Protein AF-A0A947KGM6-F1 (afdb_monomer)

Structure (mmCIF, N/CA/C/O backbone):
data_AF-A0A947KGM6-F1
#
_entry.id   AF-A0A947KGM6-F1
#
loop_
_atom_site.group_PDB
_atom_site.id
_atom_site.type_symbol
_atom_site.label_atom_id
_atom_site.label_alt_id
_atom_site.label_comp_id
_atom_site.label_asym_id
_atom_site.label_entity_id
_atom_site.label_seq_id
_atom_site.pdbx_PDB_ins_code
_atom_site.Cartn_x
_atom_site.Cartn_y
_atom_site.Cartn_z
_atom_site.occupancy
_atom_site.B_iso_or_equiv
_atom_site.auth_seq_id
_atom_site.auth_comp_id
_atom_site.auth_asym_id
_atom_site.auth_atom_id
_atom_site.pdbx_PDB_model_num
ATOM 1 N N . MET A 1 1 ? 9.514 -15.145 18.157 1.00 52.31 1 MET A N 1
ATOM 2 C CA . MET A 1 1 ? 8.498 -14.301 17.487 1.00 52.31 1 MET A CA 1
ATOM 3 C C . MET A 1 1 ? 7.444 -15.237 16.907 1.00 52.31 1 MET A C 1
ATOM 5 O O . MET A 1 1 ? 7.838 -16.167 16.216 1.00 52.31 1 MET A O 1
ATOM 9 N N . LYS A 1 2 ? 6.156 -15.097 17.252 1.00 67.00 2 LYS A N 1
ATOM 10 C CA . LYS A 1 2 ? 5.086 -15.926 16.667 1.00 67.00 2 LYS A CA 1
ATOM 11 C C . LYS A 1 2 ? 4.468 -15.162 15.497 1.00 67.00 2 LYS A C 1
ATOM 13 O O . LYS A 1 2 ? 3.942 -14.073 15.705 1.00 67.00 2 LYS A O 1
ATOM 18 N N . TYR A 1 3 ? 4.555 -15.712 14.291 1.00 82.12 3 TYR A N 1
ATOM 19 C CA . TYR A 1 3 ? 3.809 -15.210 13.138 1.00 82.12 3 TYR A CA 1
ATOM 20 C C . TYR A 1 3 ? 2.377 -15.745 13.218 1.00 82.12 3 TYR A C 1
ATOM 22 O O . TYR A 1 3 ? 2.178 -16.910 13.563 1.00 82.12 3 TYR A O 1
ATOM 30 N N . ARG A 1 4 ? 1.389 -14.890 12.946 1.00 89.62 4 ARG A N 1
ATOM 31 C CA . ARG A 1 4 ? -0.034 -15.248 12.928 1.00 89.62 4 ARG A CA 1
ATOM 32 C C . ARG A 1 4 ? -0.569 -15.066 11.513 1.00 89.62 4 ARG A C 1
ATOM 34 O O . ARG A 1 4 ? -0.229 -14.081 10.865 1.00 89.62 4 ARG A O 1
ATOM 41 N N . ALA A 1 5 ? -1.390 -16.004 11.063 1.00 90.62 5 ALA A N 1
ATOM 42 C CA . ALA A 1 5 ? -2.095 -15.935 9.792 1.00 90.62 5 ALA A CA 1
ATOM 43 C C . ALA A 1 5 ? -3.535 -16.408 9.999 1.00 90.62 5 ALA A C 1
ATOM 45 O O . ALA A 1 5 ? -3.760 -17.373 10.730 1.00 90.62 5 ALA A O 1
ATOM 46 N N . ALA A 1 6 ? -4.476 -15.722 9.361 1.00 92.50 6 ALA A N 1
ATOM 47 C CA . ALA A 1 6 ? -5.879 -16.098 9.304 1.00 92.50 6 ALA A CA 1
ATOM 48 C C . ALA A 1 6 ? -6.310 -16.147 7.836 1.00 92.50 6 ALA A C 1
ATOM 50 O O . ALA A 1 6 ? -5.788 -15.398 7.008 1.00 92.50 6 ALA A O 1
ATOM 51 N N . ILE A 1 7 ? -7.223 -17.061 7.522 1.00 93.00 7 ILE A N 1
ATOM 52 C CA . ILE A 1 7 ? -7.822 -17.218 6.198 1.00 93.00 7 ILE A CA 1
ATOM 53 C C . ILE A 1 7 ? -9.322 -17.337 6.429 1.00 93.00 7 ILE A C 1
ATOM 55 O O . ILE A 1 7 ? -9.756 -18.131 7.263 1.00 93.00 7 ILE A O 1
ATOM 59 N N . HIS A 1 8 ? -10.095 -16.542 5.699 1.00 93.69 8 HIS A N 1
ATOM 60 C CA . HIS A 1 8 ? -11.543 -16.497 5.818 1.00 93.69 8 HIS A CA 1
ATOM 61 C C . HIS A 1 8 ? -12.168 -16.655 4.438 1.00 93.69 8 HIS A C 1
ATOM 63 O O . HIS A 1 8 ? -11.683 -16.082 3.465 1.00 93.69 8 HIS A O 1
ATOM 69 N N . HIS A 1 9 ? -13.265 -17.405 4.376 1.00 93.56 9 HIS A N 1
ATOM 70 C CA . HIS A 1 9 ? -14.205 -17.281 3.272 1.00 93.56 9 HIS A CA 1
ATOM 71 C C . HIS A 1 9 ? -15.006 -15.996 3.470 1.00 93.56 9 HIS A C 1
ATOM 73 O O . HIS A 1 9 ? -15.425 -15.704 4.595 1.00 93.56 9 HIS A O 1
ATOM 79 N N . PHE A 1 10 ? -15.197 -15.245 2.393 1.00 94.38 10 PHE A N 1
ATOM 80 C CA . PHE A 1 10 ? -15.962 -14.010 2.401 1.00 94.38 10 PHE A CA 1
ATOM 81 C C . PHE A 1 10 ? -16.748 -13.845 1.101 1.00 94.38 10 PHE A C 1
ATOM 83 O O . PHE A 1 10 ? -16.466 -14.498 0.098 1.00 94.38 10 PHE A O 1
ATOM 90 N N . ASP A 1 11 ? -17.717 -12.947 1.153 1.00 92.12 11 ASP A N 1
ATOM 91 C CA . ASP A 1 11 ? -18.447 -12.385 0.023 1.00 92.12 11 ASP A CA 1
ATOM 92 C C . ASP A 1 11 ? -18.589 -10.867 0.244 1.00 92.12 11 ASP A C 1
ATOM 94 O O . ASP A 1 11 ? -18.108 -10.318 1.243 1.00 92.12 11 ASP A O 1
ATOM 98 N N . GLU A 1 12 ? -19.257 -10.171 -0.673 1.00 86.75 12 GLU A N 1
ATOM 99 C CA . GLU A 1 12 ? -19.436 -8.716 -0.594 1.00 86.75 12 GLU A CA 1
ATOM 100 C C . GLU A 1 12 ? -20.135 -8.249 0.697 1.00 86.75 12 GLU A C 1
ATOM 102 O O . GLU A 1 12 ? -19.879 -7.144 1.180 1.00 86.75 12 GLU A O 1
ATOM 107 N N . THR A 1 13 ? -20.993 -9.081 1.297 1.00 93.31 13 THR A N 1
ATOM 108 C CA . THR A 1 13 ? -21.807 -8.702 2.463 1.00 93.31 13 THR A CA 1
ATOM 109 C C . THR A 1 13 ? -21.032 -8.759 3.776 1.00 93.31 13 THR A C 1
ATOM 111 O O . THR A 1 13 ? -21.356 -8.021 4.706 1.00 93.31 13 THR A O 1
ATOM 114 N N . ASN A 1 14 ? -19.992 -9.596 3.855 1.00 95.94 14 ASN A N 1
ATOM 115 C CA . ASN A 1 14 ? -19.250 -9.859 5.093 1.00 95.94 14 ASN A CA 1
ATOM 116 C C . ASN A 1 14 ? -17.753 -9.500 5.026 1.00 95.94 14 ASN A C 1
ATOM 118 O O . ASN A 1 14 ? -17.057 -9.611 6.038 1.00 95.94 14 ASN A O 1
ATOM 122 N N . LEU A 1 15 ? -17.253 -9.024 3.880 1.00 97.06 15 LEU A N 1
ATOM 123 C CA . LEU A 1 15 ? -15.834 -8.719 3.668 1.00 97.06 15 LEU A CA 1
ATOM 124 C C . LEU A 1 15 ? -15.233 -7.814 4.756 1.00 97.06 15 LEU A C 1
ATOM 126 O O . LEU A 1 15 ? -14.179 -8.128 5.309 1.00 97.06 15 LEU A O 1
ATOM 130 N N . ARG A 1 16 ? -15.906 -6.711 5.113 1.00 97.44 16 ARG A N 1
ATOM 131 C CA . ARG A 1 16 ? -15.423 -5.789 6.163 1.00 97.44 16 ARG A CA 1
ATOM 132 C C . ARG A 1 16 ? -15.270 -6.483 7.513 1.00 97.44 16 ARG A C 1
ATOM 134 O O . ARG A 1 16 ? -14.277 -6.269 8.206 1.00 97.44 16 ARG A O 1
ATOM 141 N N . ASP A 1 17 ? -16.216 -7.345 7.865 1.00 97.81 17 ASP A N 1
ATOM 142 C CA . ASP A 1 17 ? -16.171 -8.083 9.123 1.00 97.81 17 ASP A CA 1
ATOM 143 C C . ASP A 1 17 ? -15.033 -9.103 9.119 1.00 97.81 17 ASP A C 1
ATOM 145 O O . ASP A 1 17 ? -14.301 -9.196 10.102 1.00 97.81 17 ASP A O 1
ATOM 149 N N . LYS A 1 18 ? -14.786 -9.782 7.991 1.00 98.00 18 LYS A N 1
ATOM 150 C CA . LYS A 1 18 ? -13.658 -10.719 7.852 1.00 98.00 18 LYS A CA 1
ATOM 151 C C . LYS A 1 18 ? -12.297 -10.035 7.853 1.00 98.00 18 LYS A C 1
ATOM 153 O O . LYS A 1 18 ? -11.356 -10.559 8.457 1.00 98.00 18 LYS A O 1
ATOM 158 N N . ILE A 1 19 ? -12.192 -8.840 7.273 1.00 97.81 19 ILE A N 1
ATOM 159 C CA . ILE A 1 19 ? -10.998 -7.996 7.405 1.00 97.81 19 ILE A CA 1
ATOM 160 C C . ILE A 1 19 ? -10.785 -7.623 8.877 1.00 97.81 19 ILE A C 1
ATOM 162 O O . ILE A 1 19 ? -9.677 -7.788 9.391 1.00 97.81 19 ILE A O 1
ATOM 166 N N . ARG A 1 20 ? -11.834 -7.180 9.583 1.00 97.75 20 ARG A N 1
ATOM 167 C CA . ARG A 1 20 ? -11.743 -6.804 11.001 1.00 97.75 20 ARG A CA 1
ATOM 168 C C . ARG A 1 20 ? -11.335 -7.987 11.878 1.00 97.75 20 ARG A C 1
ATOM 170 O O . ARG A 1 20 ? -10.379 -7.862 12.637 1.00 97.75 20 ARG A O 1
ATOM 177 N N . GLU A 1 21 ? -11.987 -9.139 11.733 1.00 97.69 21 GLU A N 1
ATOM 178 C CA . GLU A 1 21 ? -11.634 -10.386 12.432 1.00 97.69 21 GLU A CA 1
ATOM 179 C C . GLU A 1 21 ? -10.154 -10.751 12.221 1.00 97.69 21 GLU A C 1
ATOM 181 O O . GLU A 1 21 ? -9.436 -11.032 13.184 1.00 97.69 21 GLU A O 1
ATOM 186 N N . SER A 1 22 ? -9.673 -10.674 10.975 1.00 96.94 22 SER A N 1
ATOM 187 C CA . SER A 1 22 ? -8.275 -10.962 10.625 1.00 96.94 22 SER A CA 1
ATOM 188 C C . SER A 1 22 ? -7.298 -9.992 11.294 1.00 96.94 22 SER A C 1
ATOM 190 O O . SER A 1 22 ? -6.259 -10.406 11.813 1.00 96.94 22 SER A O 1
ATOM 192 N N . LEU A 1 23 ? -7.622 -8.696 11.293 1.00 96.94 23 LEU A N 1
ATOM 193 C CA . LEU A 1 23 ? -6.793 -7.650 11.887 1.00 96.94 23 LEU A CA 1
ATOM 194 C C . LEU A 1 23 ? -6.741 -7.760 13.420 1.00 96.94 23 LEU A C 1
ATOM 196 O O . LEU A 1 23 ? -5.658 -7.662 14.007 1.00 96.94 23 LEU A O 1
ATOM 200 N N . GLU A 1 24 ? -7.873 -8.042 14.073 1.00 96.75 24 GLU A N 1
ATOM 201 C CA . GLU A 1 24 ? -7.918 -8.352 15.507 1.00 96.75 24 GLU A CA 1
ATOM 202 C C . GLU A 1 24 ? -7.063 -9.583 15.834 1.00 96.75 24 GLU A C 1
ATOM 204 O O . GLU A 1 24 ? -6.253 -9.536 16.759 1.00 96.75 24 GLU A O 1
ATOM 209 N N . PHE A 1 25 ? -7.153 -10.653 15.034 1.00 96.75 25 PHE A N 1
ATOM 210 C CA . PHE A 1 25 ? -6.372 -11.875 15.242 1.00 96.75 25 PHE A CA 1
ATOM 211 C C . PHE A 1 25 ? -4.853 -11.646 15.186 1.00 96.75 25 PHE A C 1
ATOM 213 O O . PHE A 1 25 ? -4.097 -12.298 15.917 1.00 96.75 25 PHE A O 1
ATOM 220 N N . VAL A 1 26 ? -4.379 -10.711 14.354 1.00 94.31 26 VAL A N 1
ATOM 221 C CA . VAL A 1 26 ? -2.953 -10.334 14.270 1.00 94.31 26 VAL A CA 1
ATOM 222 C C . VAL A 1 26 ? -2.550 -9.221 15.249 1.00 94.31 26 VAL A C 1
ATOM 224 O O . VAL A 1 26 ? -1.455 -8.656 15.113 1.00 94.31 26 VAL A O 1
ATOM 227 N N . ASP A 1 27 ? -3.405 -8.935 16.235 1.00 94.56 27 ASP A N 1
ATOM 228 C CA . ASP A 1 27 ? -3.241 -7.925 17.283 1.00 94.56 27 ASP A CA 1
ATOM 229 C C . ASP A 1 27 ? -2.941 -6.522 16.719 1.00 94.56 27 ASP A C 1
ATOM 231 O O . ASP A 1 27 ? -2.077 -5.803 17.231 1.00 94.56 27 ASP A O 1
ATOM 235 N N . TRP A 1 28 ? -3.616 -6.115 15.635 1.00 95.25 28 TRP A N 1
ATOM 236 C CA . TRP A 1 28 ? -3.335 -4.841 14.953 1.00 95.25 28 TRP A CA 1
ATOM 237 C C . TRP A 1 28 ? -3.430 -3.606 15.865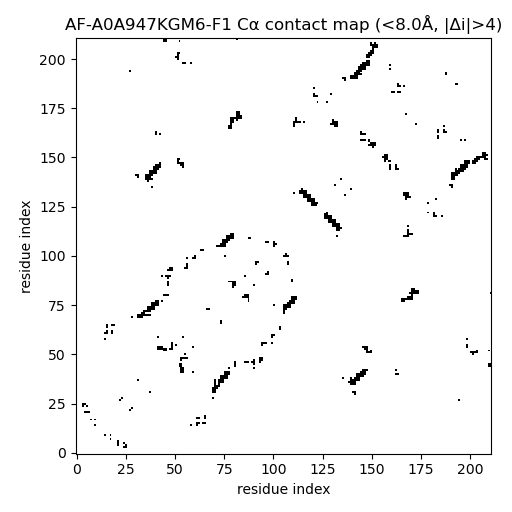 1.00 95.25 28 TRP A C 1
ATOM 239 O O . TRP A 1 28 ? -2.674 -2.655 15.682 1.00 95.25 28 TRP A O 1
ATOM 249 N N . LYS A 1 29 ? -4.269 -3.640 16.909 1.00 95.25 29 LYS A N 1
ATOM 250 C CA . LYS A 1 29 ? -4.411 -2.562 17.905 1.00 95.25 29 LYS A CA 1
ATOM 251 C C . LYS A 1 29 ? -3.135 -2.272 18.700 1.00 95.25 29 LYS A C 1
ATOM 253 O O . LYS A 1 29 ? -2.974 -1.145 19.161 1.00 95.25 29 LYS A O 1
ATOM 258 N N . ASN A 1 30 ? -2.231 -3.247 18.827 1.00 94.12 30 ASN A N 1
ATOM 259 C CA . ASN A 1 30 ? -0.924 -3.078 19.476 1.00 94.12 30 ASN A CA 1
ATOM 260 C C . ASN A 1 30 ? 0.160 -2.566 18.513 1.00 94.12 30 ASN A C 1
ATOM 262 O O . ASN A 1 30 ? 1.311 -2.404 18.911 1.00 94.12 30 ASN A O 1
ATOM 266 N N . LYS A 1 31 ? -0.189 -2.372 17.238 1.00 93.44 31 LYS A N 1
ATOM 267 C CA . LYS A 1 31 ? 0.730 -1.973 16.166 1.00 93.44 31 LYS A CA 1
ATOM 268 C C . LYS A 1 31 ? 0.331 -0.651 15.515 1.00 93.44 31 LYS A C 1
ATOM 270 O O . LYS A 1 31 ? 1.196 0.103 15.095 1.00 93.44 31 LYS A O 1
ATOM 275 N N . ILE A 1 32 ? -0.971 -0.393 15.421 1.00 96.69 32 ILE A N 1
ATOM 276 C CA . ILE A 1 32 ? -1.558 0.829 14.878 1.00 96.69 32 ILE A CA 1
ATOM 277 C C . ILE A 1 32 ? -2.306 1.504 16.024 1.00 96.69 32 ILE A C 1
ATOM 279 O O . ILE A 1 32 ? -3.176 0.886 16.637 1.00 96.69 32 ILE A O 1
ATOM 283 N N . PHE A 1 33 ? -1.967 2.750 16.325 1.00 96.81 33 PHE A N 1
ATOM 284 C CA . PHE A 1 33 ? -2.600 3.598 17.337 1.00 96.81 33 PHE A CA 1
ATOM 285 C C . PHE A 1 33 ? -3.462 4.680 16.659 1.00 96.81 33 PHE A C 1
ATOM 287 O O . PHE A 1 33 ? -3.322 4.875 15.451 1.00 96.81 33 PHE A O 1
ATOM 294 N N . PRO A 1 34 ? -4.342 5.388 17.399 1.00 96.50 34 PRO A N 1
ATOM 295 C CA . PRO A 1 34 ? -5.185 6.458 16.848 1.00 96.50 34 PRO A CA 1
ATOM 296 C C . PRO A 1 34 ? -4.459 7.467 15.953 1.00 96.50 34 PRO A C 1
ATOM 298 O O . PRO A 1 34 ? -4.971 7.815 14.889 1.00 96.50 34 PRO A O 1
ATOM 301 N N . ASP A 1 35 ? -3.234 7.837 16.324 1.00 96.25 35 ASP A N 1
ATOM 302 C CA . ASP A 1 35 ? -2.439 8.847 15.619 1.00 96.25 35 ASP A CA 1
ATOM 303 C C . ASP A 1 35 ? -1.332 8.245 14.732 1.00 96.25 35 ASP A C 1
ATOM 305 O O . ASP A 1 35 ? -0.463 8.965 14.251 1.00 96.25 35 ASP A O 1
ATOM 309 N N . SER A 1 36 ? -1.329 6.923 14.512 1.00 97.94 36 SER A N 1
ATOM 310 C CA . SER A 1 36 ? -0.310 6.274 13.679 1.00 97.94 36 SER A CA 1
ATOM 311 C C . SER A 1 36 ? -0.437 6.659 12.208 1.00 97.94 36 SER A C 1
ATOM 313 O O . SER A 1 36 ? -1.489 6.463 11.608 1.00 97.94 36 SER A O 1
ATOM 315 N N . ASN A 1 37 ? 0.669 7.076 11.594 1.00 98.19 37 ASN A N 1
ATOM 316 C CA . ASN A 1 37 ? 0.758 7.256 10.145 1.00 98.19 37 ASN A CA 1
ATOM 317 C C . ASN A 1 37 ? 0.873 5.895 9.442 1.00 98.19 37 ASN A C 1
ATOM 319 O O . ASN A 1 37 ? 1.929 5.247 9.475 1.00 98.19 37 ASN A O 1
ATOM 323 N N . VAL A 1 38 ? -0.208 5.463 8.788 1.00 98.44 38 VAL A N 1
ATOM 324 C CA . VAL A 1 38 ? -0.297 4.162 8.114 1.00 98.44 38 VAL A CA 1
ATOM 325 C C . VAL A 1 38 ? -0.291 4.333 6.599 1.00 98.44 38 VAL A C 1
ATOM 327 O O . VAL A 1 38 ? -1.136 5.014 6.019 1.00 98.44 38 VAL A O 1
ATOM 330 N N . TRP A 1 39 ? 0.636 3.634 5.951 1.00 98.44 39 TRP A N 1
ATOM 331 C CA . TRP A 1 39 ? 0.790 3.621 4.503 1.00 98.44 39 TRP A CA 1
ATOM 332 C C . TRP A 1 39 ? 0.316 2.283 3.932 1.00 98.44 39 TRP A C 1
ATOM 334 O O . TRP A 1 39 ? 0.819 1.221 4.294 1.00 98.44 39 TRP A O 1
ATOM 344 N N . VAL A 1 40 ? -0.667 2.317 3.040 1.00 98.50 40 VAL A N 1
ATOM 345 C CA . VAL A 1 40 ? -1.312 1.139 2.458 1.00 98.50 40 VAL A CA 1
ATOM 346 C C . VAL A 1 40 ? -0.845 0.965 1.022 1.00 98.50 40 VAL A C 1
ATOM 348 O O . VAL A 1 40 ? -1.011 1.847 0.182 1.00 98.50 40 VAL A O 1
ATOM 351 N N . LYS A 1 41 ? -0.270 -0.199 0.737 1.00 97.69 41 LYS A N 1
ATOM 352 C CA . LYS A 1 41 ? 0.280 -0.534 -0.567 1.00 97.69 41 LYS A CA 1
ATOM 353 C C . LYS A 1 41 ? -0.564 -1.587 -1.284 1.00 97.69 41 LYS A C 1
ATOM 355 O O . LYS A 1 41 ? -0.383 -2.773 -0.989 1.00 97.69 41 LYS A O 1
ATOM 360 N N . PRO A 1 42 ? -1.425 -1.210 -2.242 1.00 97.19 42 PRO A N 1
ATOM 361 C CA . PRO A 1 42 ? -2.046 -2.170 -3.147 1.00 97.19 42 PRO A CA 1
ATOM 362 C C . PRO A 1 42 ? -1.003 -2.862 -4.039 1.00 97.19 42 PRO A C 1
ATOM 364 O O . PRO A 1 42 ? 0.198 -2.587 -3.982 1.00 97.19 42 PRO A O 1
ATOM 367 N N . ASN A 1 43 ? -1.463 -3.808 -4.847 1.00 95.00 43 ASN A N 1
ATOM 368 C CA . ASN A 1 43 ? -0.716 -4.393 -5.949 1.00 95.00 43 ASN A CA 1
ATOM 369 C C . ASN A 1 43 ? -1.358 -3.919 -7.258 1.00 95.00 43 ASN A C 1
ATOM 371 O O . ASN A 1 43 ? -2.353 -4.482 -7.709 1.00 95.00 43 ASN A O 1
ATOM 375 N N . LEU A 1 44 ? -0.772 -2.891 -7.866 1.00 95.19 44 LEU A N 1
ATOM 376 C CA . LEU A 1 44 ? -1.233 -2.295 -9.123 1.00 95.19 44 LEU A CA 1
ATOM 377 C C . LEU A 1 44 ? -0.213 -2.578 -10.223 1.00 95.19 44 LEU A C 1
ATOM 379 O O . LEU A 1 44 ? 0.340 -1.663 -10.815 1.00 95.19 44 LEU A O 1
ATOM 383 N N . THR A 1 45 ? 0.094 -3.861 -10.441 1.00 91.00 45 THR A N 1
ATOM 384 C CA . THR A 1 45 ? 1.099 -4.322 -11.422 1.00 91.00 45 THR A CA 1
ATOM 385 C C . THR A 1 45 ? 0.653 -4.204 -12.883 1.00 91.00 45 THR A C 1
ATOM 387 O O . THR A 1 45 ? 1.391 -4.613 -13.771 1.00 91.00 45 THR A O 1
ATOM 390 N N . PHE A 1 46 ? -0.567 -3.734 -13.122 1.00 92.88 46 PHE A N 1
ATOM 391 C CA . PHE A 1 46 ? -1.157 -3.543 -14.437 1.00 92.88 46 PHE A CA 1
ATOM 392 C C . PHE A 1 46 ? -1.918 -2.209 -14.425 1.00 92.88 46 PHE A C 1
ATOM 394 O O . PHE A 1 46 ? -2.412 -1.828 -13.359 1.00 92.88 46 PHE A O 1
ATOM 401 N N . PRO A 1 47 ? -2.010 -1.474 -15.551 1.00 93.69 47 PRO A N 1
ATOM 402 C CA . PRO A 1 47 ? -2.638 -0.154 -15.567 1.00 93.69 47 PRO A CA 1
ATOM 403 C C . PRO A 1 47 ? -4.146 -0.171 -15.325 1.00 93.69 47 PRO A C 1
ATOM 405 O O . PRO A 1 47 ? -4.699 0.872 -15.018 1.00 93.69 47 PRO A O 1
ATOM 408 N N . GLU A 1 48 ? -4.811 -1.313 -15.473 1.00 94.81 48 GLU A N 1
ATOM 409 C CA . GLU A 1 48 ? -6.264 -1.462 -15.351 1.00 94.81 48 GLU A CA 1
ATOM 410 C C . GLU A 1 48 ? -6.599 -2.579 -14.364 1.00 94.81 48 GLU A C 1
ATOM 412 O O . GLU A 1 48 ? -5.784 -3.480 -14.136 1.00 94.81 48 GLU A O 1
ATOM 417 N N . TYR A 1 49 ? -7.793 -2.519 -13.771 1.00 94.31 49 TYR A N 1
ATOM 418 C CA . TYR A 1 49 ? -8.242 -3.588 -12.892 1.00 94.31 49 TYR A CA 1
ATOM 419 C C . TYR A 1 49 ? -8.395 -4.892 -13.676 1.00 94.31 49 TYR A C 1
ATOM 421 O O . TYR A 1 49 ? -9.148 -4.974 -14.645 1.00 94.31 49 TYR A O 1
ATOM 429 N N . MET A 1 50 ? -7.687 -5.921 -13.221 1.00 92.19 50 MET A N 1
ATOM 430 C CA . MET A 1 50 ? -7.823 -7.278 -13.729 1.00 92.19 50 MET A CA 1
ATOM 431 C C . MET A 1 5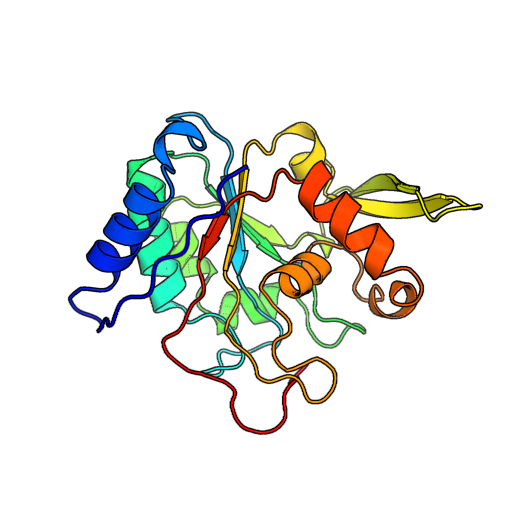0 ? -7.936 -8.239 -12.541 1.00 92.19 50 MET A C 1
ATOM 433 O O . MET A 1 50 ? -6.971 -8.348 -11.770 1.00 92.19 50 MET A O 1
ATOM 437 N N . PRO A 1 51 ? -9.072 -8.950 -12.393 1.00 91.25 51 PRO A N 1
ATOM 438 C CA . PRO A 1 51 ? -9.269 -9.943 -11.341 1.00 91.25 51 PRO A CA 1
ATOM 439 C C . PRO A 1 51 ? -8.091 -10.921 -11.242 1.00 91.25 51 PRO A C 1
ATOM 441 O O . PRO A 1 51 ? -7.633 -11.474 -12.241 1.00 91.25 51 PRO A O 1
ATOM 444 N N . GLY A 1 52 ? -7.549 -11.098 -10.036 1.00 88.38 52 GLY A N 1
ATOM 445 C CA . GLY A 1 52 ? -6.403 -11.983 -9.777 1.00 88.38 52 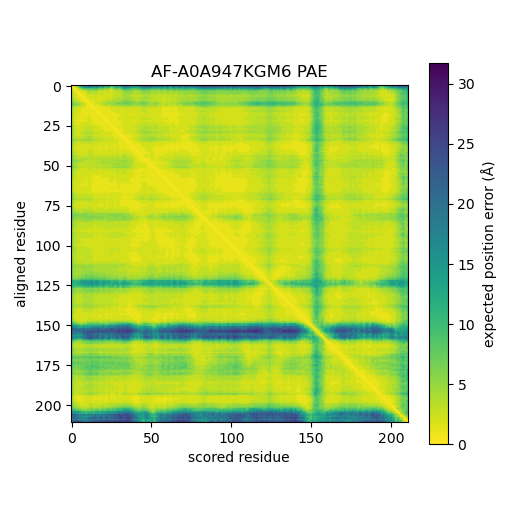GLY A CA 1
ATOM 446 C C . GLY A 1 52 ? -5.036 -11.386 -10.146 1.00 88.38 52 GLY A C 1
ATOM 447 O O . GLY A 1 52 ? -3.995 -11.901 -9.732 1.00 88.38 52 GLY A O 1
ATOM 448 N N . VAL A 1 53 ? -4.989 -10.262 -10.864 1.00 90.00 53 VAL A N 1
ATOM 449 C CA . VAL A 1 53 ? -3.734 -9.605 -11.259 1.00 90.00 53 VAL A CA 1
ATOM 450 C C . VAL A 1 53 ? -3.452 -8.373 -10.411 1.00 90.00 53 VAL A C 1
ATOM 452 O O . VAL A 1 53 ? -2.310 -8.223 -9.956 1.00 90.00 53 VAL A O 1
ATOM 455 N N . THR A 1 54 ? -4.450 -7.523 -10.175 1.00 94.38 54 THR A N 1
ATOM 456 C CA . THR A 1 54 ? -4.357 -6.317 -9.338 1.00 94.38 54 THR A CA 1
ATOM 457 C C . THR A 1 54 ? -5.363 -6.357 -8.194 1.00 94.38 54 THR A C 1
ATOM 459 O O . THR A 1 54 ? -6.339 -7.099 -8.254 1.00 94.38 54 THR A O 1
ATOM 462 N N . THR A 1 55 ? -5.085 -5.625 -7.113 1.00 95.62 55 THR A N 1
ATOM 463 C CA . THR A 1 55 ? -5.972 -5.584 -5.938 1.00 95.62 55 THR A CA 1
ATOM 464 C C . THR A 1 55 ? -7.352 -5.051 -6.328 1.00 95.62 55 THR A C 1
ATOM 466 O O . THR A 1 55 ? -7.440 -4.006 -6.976 1.00 95.62 55 THR A O 1
ATOM 469 N N . SER A 1 56 ? -8.416 -5.739 -5.909 1.00 96.25 56 SER A N 1
ATOM 470 C CA . SER A 1 56 ? -9.806 -5.369 -6.171 1.00 96.25 56 SER A CA 1
ATOM 471 C C . SER A 1 56 ? -10.135 -3.984 -5.582 1.00 96.25 56 SER A C 1
ATOM 473 O O . SER A 1 56 ? -9.886 -3.742 -4.394 1.00 96.25 56 SER A O 1
ATOM 475 N N . PRO A 1 57 ? -10.741 -3.061 -6.361 1.00 97.38 57 PRO A N 1
ATOM 476 C CA . PRO A 1 57 ? -11.153 -1.748 -5.861 1.00 97.38 57 PRO A CA 1
ATOM 477 C C . PRO A 1 57 ? -12.092 -1.823 -4.648 1.00 97.38 57 PRO A C 1
ATOM 479 O O . PRO A 1 57 ? -11.896 -1.110 -3.664 1.00 97.38 57 PRO A O 1
ATOM 482 N N . HIS A 1 58 ? -13.072 -2.733 -4.658 1.00 97.06 58 HIS A N 1
ATOM 483 C CA . HIS A 1 58 ? -13.982 -2.895 -3.520 1.00 97.06 58 HIS A CA 1
ATOM 484 C C . HIS A 1 58 ? -13.267 -3.464 -2.279 1.00 97.06 58 HIS A C 1
ATOM 486 O O . HIS A 1 58 ? -13.607 -3.094 -1.155 1.00 97.06 58 HIS A O 1
ATOM 492 N N . PHE A 1 59 ? -12.240 -4.305 -2.464 1.00 97.88 59 PHE A N 1
ATOM 493 C CA . PHE A 1 59 ? -11.412 -4.805 -1.367 1.00 97.88 59 PHE A CA 1
ATOM 494 C C . PHE A 1 59 ? -10.622 -3.668 -0.721 1.00 97.88 59 PHE A C 1
ATOM 496 O O . PHE A 1 59 ? -10.605 -3.540 0.504 1.00 97.88 59 PHE A O 1
ATOM 503 N N . MET A 1 60 ? -10.030 -2.786 -1.535 1.00 98.25 60 MET A N 1
ATOM 504 C CA . MET A 1 60 ? -9.382 -1.567 -1.046 1.00 98.25 60 MET A CA 1
ATOM 505 C C . MET A 1 60 ? -10.360 -0.674 -0.280 1.00 98.25 60 MET A C 1
ATOM 507 O O . MET A 1 60 ? -10.039 -0.230 0.820 1.00 98.25 60 MET A O 1
ATOM 511 N N . ALA A 1 61 ? -11.562 -0.452 -0.814 1.00 98.50 61 ALA A N 1
ATOM 512 C CA . ALA A 1 61 ? -12.602 0.328 -0.150 1.00 98.50 61 ALA A CA 1
ATOM 513 C C . ALA A 1 61 ? -12.972 -0.254 1.230 1.00 98.50 61 ALA A C 1
ATOM 515 O O . ALA A 1 61 ? -12.955 0.467 2.230 1.00 98.50 61 ALA A O 1
ATOM 516 N N . ALA A 1 62 ? -13.224 -1.565 1.302 1.00 98.44 62 ALA A N 1
ATOM 517 C CA . ALA A 1 62 ? -13.554 -2.268 2.540 1.00 98.44 62 ALA A CA 1
ATOM 518 C C . ALA A 1 62 ? -12.403 -2.242 3.558 1.00 98.44 62 ALA A C 1
ATOM 520 O O . ALA A 1 62 ? -12.632 -2.005 4.746 1.00 98.44 62 ALA A O 1
ATOM 521 N N . LEU A 1 63 ? -11.162 -2.447 3.105 1.00 98.56 63 LEU A N 1
ATOM 522 C CA . LEU A 1 63 ? -9.983 -2.383 3.964 1.00 98.56 63 LEU A CA 1
ATOM 523 C C . LEU A 1 63 ? -9.802 -0.982 4.550 1.00 98.56 63 LEU A C 1
ATOM 525 O O . LEU A 1 63 ? -9.595 -0.852 5.754 1.00 98.56 63 LEU A O 1
ATOM 529 N N . LEU A 1 64 ? -9.898 0.063 3.726 1.00 98.69 6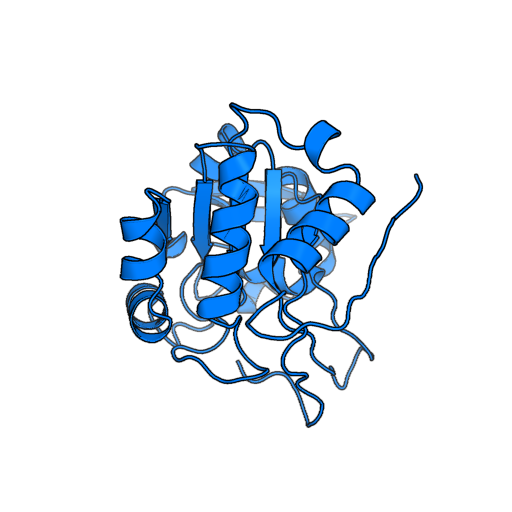4 LEU A N 1
ATOM 530 C CA . LEU A 1 64 ? -9.762 1.441 4.191 1.00 98.69 64 LEU A CA 1
ATOM 531 C C . LEU A 1 64 ? -10.861 1.814 5.193 1.00 98.69 64 LEU A C 1
ATOM 533 O O . LEU A 1 64 ? -10.555 2.481 6.179 1.00 98.69 64 LEU A O 1
ATOM 537 N N . ASP A 1 65 ? -12.098 1.345 5.003 1.00 98.56 65 ASP A N 1
ATOM 538 C CA . ASP A 1 65 ? -13.182 1.553 5.975 1.00 98.56 65 ASP A CA 1
ATOM 539 C C . ASP A 1 65 ? -12.829 0.973 7.350 1.00 98.56 65 ASP A C 1
ATOM 541 O O . ASP A 1 65 ? -12.964 1.665 8.358 1.00 98.56 65 ASP A O 1
ATOM 545 N N . VAL A 1 66 ? -12.301 -0.256 7.392 1.00 98.50 66 VAL A N 1
ATOM 546 C CA . VAL A 1 66 ? -11.874 -0.886 8.651 1.00 98.50 66 VAL A CA 1
ATOM 547 C C . VAL A 1 66 ? -10.670 -0.154 9.246 1.00 98.50 66 VAL A C 1
ATOM 549 O O . VAL A 1 66 ? -10.666 0.153 10.434 1.00 98.50 66 VAL A O 1
ATOM 552 N N . LEU A 1 67 ? -9.655 0.189 8.446 1.00 98.44 67 LEU A N 1
ATOM 553 C CA . LEU A 1 67 ? -8.465 0.891 8.944 1.00 98.44 67 LEU A CA 1
ATOM 554 C C . LEU A 1 67 ? -8.797 2.264 9.549 1.00 98.44 67 LEU A C 1
ATOM 556 O O . LEU A 1 67 ? -8.177 2.662 10.540 1.00 98.44 67 LEU A O 1
ATOM 560 N N . LYS A 1 68 ? -9.807 2.956 9.008 1.00 97.69 68 LYS A N 1
ATOM 561 C CA . LYS A 1 68 ? -10.291 4.245 9.523 1.00 97.69 68 LYS A CA 1
ATOM 562 C C . LYS A 1 68 ? -10.920 4.168 10.907 1.00 97.69 68 LYS A C 1
ATOM 564 O O . LYS A 1 68 ? -10.917 5.169 11.621 1.00 97.69 68 LYS A O 1
ATOM 569 N N . GLU A 1 69 ? -11.418 3.002 11.315 1.00 96.56 69 GLU A N 1
ATOM 570 C CA . GLU A 1 69 ? -11.858 2.776 12.697 1.00 96.56 69 GLU A CA 1
ATOM 571 C C . GLU A 1 69 ? -10.684 2.903 13.679 1.00 96.56 69 GLU A C 1
ATOM 573 O O . GLU A 1 69 ? -10.896 3.154 14.868 1.00 96.56 69 GLU A O 1
ATOM 578 N N . ARG A 1 70 ? -9.442 2.740 13.193 1.00 96.81 70 ARG A N 1
ATOM 579 C CA . ARG A 1 70 ? -8.243 2.770 14.025 1.00 96.81 70 ARG A CA 1
ATOM 580 C C . ARG A 1 70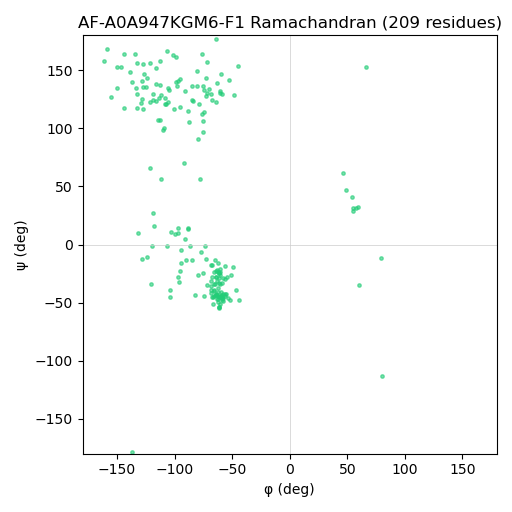 ? -7.434 4.050 13.931 1.00 96.81 70 ARG A C 1
ATOM 582 O O . ARG A 1 70 ? -6.942 4.468 14.969 1.00 96.81 70 ARG A O 1
ATOM 589 N N . THR A 1 71 ? -7.276 4.650 12.755 1.00 97.69 71 THR A N 1
ATOM 590 C CA . THR A 1 71 ? -6.560 5.925 12.591 1.00 97.69 71 THR A CA 1
ATOM 591 C C . THR A 1 71 ? -7.105 6.734 11.419 1.00 97.69 71 THR A C 1
ATOM 593 O O . THR A 1 71 ? -7.625 6.181 10.452 1.00 97.69 71 THR A O 1
ATOM 596 N N . LYS A 1 72 ? -6.961 8.060 11.491 1.00 96.81 72 LYS A N 1
ATOM 597 C CA . LYS A 1 72 ? -7.303 8.981 10.398 1.00 96.81 72 LYS A CA 1
ATOM 598 C C . LYS A 1 72 ? -6.129 9.244 9.450 1.00 96.81 72 LYS A C 1
ATOM 600 O O . LYS A 1 72 ? -6.344 9.791 8.373 1.00 96.81 72 LYS A O 1
ATOM 605 N N . HIS A 1 73 ? -4.906 8.871 9.827 1.00 98.19 73 HIS A N 1
ATOM 606 C CA . HIS A 1 73 ? -3.698 9.164 9.057 1.00 98.19 73 HIS A CA 1
ATOM 607 C C . HIS A 1 73 ? -3.368 8.021 8.097 1.00 98.19 73 HIS A C 1
ATOM 609 O O . HIS A 1 73 ? -2.418 7.263 8.291 1.00 98.19 73 HIS A O 1
ATOM 615 N N . LEU A 1 74 ? -4.207 7.882 7.070 1.00 98.62 74 LEU A N 1
ATOM 616 C CA . LEU A 1 74 ? -4.061 6.861 6.039 1.00 98.62 74 LEU A CA 1
ATOM 617 C C . LEU A 1 74 ? -3.561 7.470 4.728 1.00 98.62 74 LEU A C 1
ATOM 619 O O . LEU A 1 74 ? -4.117 8.456 4.234 1.00 98.62 74 LEU A O 1
ATOM 623 N N . THR A 1 75 ? -2.577 6.806 4.127 1.00 98.81 75 THR A N 1
ATOM 624 C CA . THR A 1 75 ? -2.092 7.104 2.776 1.00 98.81 75 THR A CA 1
ATOM 625 C C . THR A 1 75 ? -2.047 5.826 1.947 1.00 98.81 75 THR A C 1
ATOM 627 O O . THR A 1 75 ? -1.346 4.884 2.305 1.00 98.81 75 THR A O 1
ATOM 630 N N . VAL A 1 76 ? -2.758 5.779 0.824 1.00 98.81 76 VAL A N 1
ATOM 631 C CA . VAL A 1 76 ? -2.564 4.769 -0.222 1.00 98.81 76 VAL A CA 1
ATOM 632 C C . VAL A 1 76 ? -1.443 5.231 -1.142 1.00 98.81 76 VAL A C 1
ATOM 634 O O . VAL A 1 76 ? -1.388 6.401 -1.523 1.00 98.81 76 VAL A O 1
ATOM 637 N N . PHE A 1 77 ? -0.539 4.328 -1.511 1.00 98.31 77 PHE A N 1
ATOM 638 C CA . PHE A 1 77 ? 0.603 4.696 -2.341 1.00 98.31 77 PHE A CA 1
ATOM 639 C C . PHE A 1 77 ? 1.038 3.594 -3.304 1.00 98.31 77 PHE A C 1
ATOM 641 O O . PHE A 1 77 ? 0.893 2.403 -3.026 1.00 98.31 77 PHE A O 1
ATOM 648 N N . GLU A 1 78 ? 1.644 4.011 -4.412 1.00 97.12 78 GLU A N 1
ATOM 649 C CA . GLU A 1 78 ? 2.330 3.143 -5.371 1.00 97.12 78 GLU A CA 1
ATOM 650 C C . GLU A 1 78 ? 3.328 3.971 -6.202 1.00 97.12 78 GLU A C 1
ATOM 652 O O . GLU A 1 78 ? 3.320 5.199 -6.131 1.00 97.12 78 GLU A O 1
ATOM 657 N N . ALA A 1 79 ? 4.206 3.319 -6.964 1.00 96.25 79 ALA A N 1
ATOM 658 C CA . ALA A 1 79 ? 5.059 3.965 -7.962 1.00 96.25 79 ALA A CA 1
ATOM 659 C C . ALA A 1 79 ? 4.676 3.545 -9.391 1.00 96.25 79 ALA A C 1
ATOM 661 O O . ALA A 1 79 ? 4.130 2.462 -9.603 1.00 96.25 79 ALA A O 1
ATOM 662 N N . ASP A 1 80 ? 5.043 4.371 -10.373 1.00 96.56 80 ASP A N 1
ATOM 663 C CA . ASP A 1 80 ? 4.833 4.106 -11.804 1.00 96.56 80 ASP A CA 1
ATOM 664 C C . ASP A 1 80 ? 5.211 2.672 -12.229 1.00 96.56 80 ASP A C 1
ATOM 666 O O . ASP A 1 80 ? 6.101 2.016 -11.659 1.00 96.56 80 ASP A O 1
ATOM 670 N N . GLY A 1 81 ? 4.565 2.199 -13.296 1.00 92.69 81 GLY A N 1
ATOM 671 C CA . GLY A 1 81 ? 4.814 0.891 -13.889 1.00 92.69 81 GLY A CA 1
ATOM 672 C C . GLY A 1 81 ? 6.293 0.663 -14.212 1.00 92.69 81 GLY A C 1
ATOM 673 O O . GLY A 1 81 ? 7.025 1.563 -14.639 1.00 92.69 81 GLY A O 1
ATOM 674 N N . GLY A 1 82 ? 6.759 -0.568 -13.993 1.00 89.44 82 GLY A N 1
ATOM 675 C CA . GLY A 1 82 ? 8.137 -0.946 -14.306 1.00 89.44 82 GLY A CA 1
ATOM 676 C C . GLY A 1 82 ? 8.448 -0.749 -15.793 1.00 89.44 82 GLY A C 1
ATOM 677 O O . GLY A 1 82 ? 7.578 -0.931 -16.642 1.00 89.44 82 GLY A O 1
ATOM 678 N N . ASN A 1 83 ? 9.688 -0.380 -16.112 1.00 89.69 83 ASN A N 1
ATOM 679 C CA . ASN A 1 83 ? 10.158 -0.057 -17.462 1.00 89.69 83 ASN A CA 1
ATOM 680 C C . ASN A 1 83 ? 9.334 1.035 -18.179 1.00 89.69 83 ASN A C 1
ATOM 682 O O . ASN A 1 83 ? 9.232 1.006 -19.402 1.00 89.69 83 ASN A O 1
ATOM 686 N N . ASN A 1 84 ? 8.769 2.001 -17.442 1.00 90.44 84 ASN A N 1
ATOM 687 C CA . ASN A 1 84 ? 7.899 3.059 -17.986 1.00 90.44 84 ASN A CA 1
ATOM 688 C C . ASN A 1 84 ? 6.660 2.520 -18.730 1.00 90.44 84 ASN A C 1
ATOM 690 O O . ASN A 1 84 ? 6.198 3.134 -19.688 1.00 90.44 84 ASN A O 1
ATOM 694 N N . SER A 1 85 ? 6.132 1.365 -18.320 1.00 93.56 85 SER A N 1
ATOM 695 C CA . SER A 1 85 ? 4.976 0.729 -18.972 1.00 93.56 85 SER A CA 1
ATOM 696 C C . SER A 1 85 ? 3.682 1.547 -18.858 1.00 93.56 85 SER A C 1
ATOM 698 O O . SER A 1 85 ? 2.876 1.547 -19.787 1.00 93.56 85 SER A O 1
ATOM 700 N N . TYR A 1 86 ? 3.478 2.253 -17.74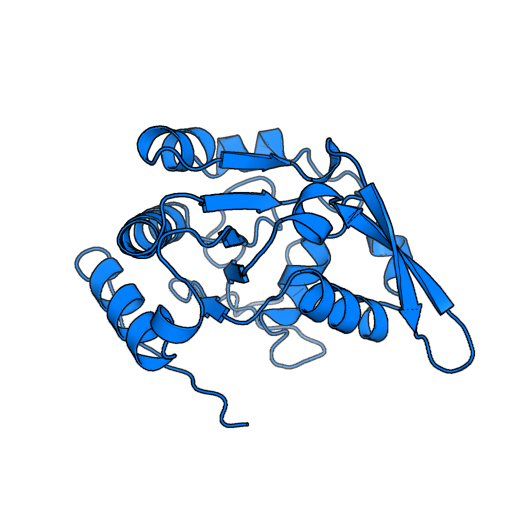4 1.00 95.94 86 TYR A N 1
ATOM 701 C CA . TYR A 1 86 ? 2.351 3.162 -17.518 1.00 95.94 86 TYR A CA 1
ATOM 702 C C . TYR A 1 86 ? 2.652 4.133 -16.369 1.00 95.94 86 TYR A C 1
ATOM 704 O O . TYR A 1 86 ? 3.480 3.849 -15.500 1.00 95.94 86 TYR A O 1
ATOM 712 N N . THR A 1 87 ? 1.956 5.271 -16.356 1.00 96.88 87 THR A N 1
ATOM 713 C CA . THR A 1 87 ? 1.984 6.223 -15.238 1.00 96.88 87 THR A CA 1
ATOM 714 C C . THR A 1 87 ? 1.064 5.764 -14.117 1.00 96.88 87 THR A C 1
ATOM 716 O O . THR A 1 87 ? 0.019 5.152 -14.367 1.00 96.88 87 THR A O 1
ATOM 719 N N . MET A 1 88 ? 1.411 6.092 -12.875 1.00 97.06 88 MET A N 1
ATOM 720 C CA . MET A 1 88 ? 0.576 5.720 -11.742 1.00 97.06 88 MET A CA 1
ATOM 721 C C . MET A 1 88 ? -0.761 6.464 -11.737 1.00 97.06 88 MET A C 1
ATOM 723 O O . MET A 1 88 ? -1.756 5.906 -11.300 1.00 97.06 88 MET A O 1
ATOM 727 N N . GLU A 1 89 ? -0.844 7.670 -12.302 1.00 97.94 89 GLU A N 1
ATOM 728 C CA . GLU A 1 89 ? -2.120 8.392 -12.412 1.00 97.94 89 GLU A CA 1
ATOM 729 C C . GLU A 1 89 ? -3.137 7.627 -13.267 1.00 97.94 89 GLU A C 1
ATOM 731 O O . GLU A 1 89 ? -4.299 7.520 -12.882 1.00 97.94 89 GLU A O 1
ATOM 736 N N . ARG A 1 90 ? -2.698 7.021 -14.385 1.00 97.62 90 ARG A N 1
ATOM 737 C CA . ARG A 1 90 ? -3.572 6.167 -15.208 1.00 97.62 90 ARG A CA 1
ATOM 738 C C . ARG A 1 90 ? -4.097 4.990 -14.394 1.00 97.62 90 ARG A C 1
ATOM 740 O O . ARG A 1 90 ? -5.274 4.659 -14.479 1.00 97.62 90 ARG A O 1
ATOM 747 N N . ALA A 1 91 ? -3.217 4.353 -13.629 1.00 97.94 91 ALA A N 1
ATOM 748 C CA . ALA A 1 91 ? -3.585 3.189 -12.843 1.00 97.94 91 ALA A CA 1
ATOM 749 C C . ALA A 1 91 ? -4.470 3.550 -11.638 1.00 97.94 91 ALA A C 1
ATOM 751 O O . ALA A 1 91 ? -5.387 2.797 -11.327 1.00 97.94 91 ALA A O 1
ATOM 752 N N . PHE A 1 92 ? -4.269 4.708 -11.005 1.00 98.50 92 PHE A N 1
ATOM 753 C CA . PHE A 1 92 ? -5.166 5.225 -9.971 1.00 98.50 92 PHE A CA 1
ATOM 754 C C . PHE A 1 92 ? -6.577 5.475 -10.506 1.00 98.50 92 PHE A C 1
ATOM 756 O O . PHE A 1 92 ? -7.537 5.040 -9.870 1.00 98.50 92 PHE A O 1
ATOM 763 N N . GLU A 1 93 ? -6.697 6.097 -11.680 1.00 98.38 93 GLU A N 1
ATOM 764 C CA . GLU A 1 93 ? -7.981 6.333 -12.349 1.00 98.38 93 GLU A CA 1
ATOM 765 C C . GLU A 1 93 ? -8.688 5.010 -12.674 1.00 98.38 93 GLU A C 1
ATOM 767 O O . GLU A 1 93 ? -9.809 4.763 -12.237 1.00 98.38 93 GLU A O 1
ATOM 772 N N . ALA A 1 94 ? -8.000 4.099 -13.368 1.00 97.69 94 ALA A N 1
ATOM 773 C CA . ALA A 1 94 ? -8.591 2.846 -13.836 1.00 97.69 94 ALA A CA 1
ATOM 774 C C . ALA A 1 94 ? -8.955 1.852 -12.714 1.00 97.69 94 ALA A C 1
ATOM 776 O O . ALA A 1 94 ? -9.727 0.924 -12.948 1.00 97.69 94 ALA A O 1
ATOM 777 N N . HIS A 1 95 ? -8.409 2.026 -11.505 1.00 98.25 95 HIS A N 1
ATOM 778 C CA . HIS A 1 95 ? -8.777 1.252 -10.310 1.00 98.25 95 HIS A CA 1
ATOM 779 C C . HIS A 1 95 ? -9.743 2.009 -9.383 1.00 98.25 95 HIS A C 1
ATOM 781 O O . HIS A 1 95 ? -9.986 1.566 -8.261 1.00 98.25 95 HIS A O 1
ATOM 787 N N . ASN A 1 96 ? -10.274 3.152 -9.826 1.00 98.19 96 ASN A N 1
ATOM 788 C CA . ASN A 1 96 ? -11.152 4.032 -9.059 1.00 98.19 96 ASN A CA 1
ATOM 789 C C . ASN A 1 96 ? -10.573 4.495 -7.703 1.00 98.19 96 ASN A C 1
ATOM 791 O O . ASN A 1 96 ? -11.296 4.734 -6.734 1.00 98.19 96 ASN A O 1
ATOM 795 N N . LEU A 1 97 ? -9.245 4.598 -7.592 1.00 98.62 97 LEU A N 1
ATOM 796 C CA . LEU A 1 97 ? -8.598 4.927 -6.321 1.00 98.62 97 LEU A CA 1
ATOM 797 C C . LEU A 1 97 ? -8.742 6.402 -5.951 1.00 98.62 97 LEU A C 1
ATOM 799 O O . LEU A 1 97 ? -8.704 6.707 -4.761 1.00 98.62 97 LEU A O 1
ATOM 803 N N . TYR A 1 98 ? -8.947 7.300 -6.918 1.00 98.62 98 TYR A N 1
ATOM 804 C CA . TYR A 1 98 ? -9.252 8.701 -6.622 1.00 98.62 98 TYR A CA 1
ATOM 805 C C . TYR A 1 98 ? -10.560 8.826 -5.832 1.00 98.62 98 TYR A C 1
ATOM 807 O O . TYR A 1 98 ? -10.530 9.332 -4.712 1.00 98.62 98 TYR A O 1
ATOM 815 N N . GLU A 1 99 ? -11.670 8.275 -6.335 1.00 98.56 99 GLU A N 1
ATOM 816 C CA . GLU A 1 99 ? -12.972 8.319 -5.650 1.00 98.56 99 GLU A CA 1
ATOM 817 C C . GLU A 1 99 ? -12.951 7.551 -4.317 1.00 98.56 99 GLU A C 1
ATOM 819 O O . GLU A 1 99 ? -13.449 8.032 -3.292 1.00 98.56 99 GLU A O 1
ATOM 824 N N . ILE A 1 100 ? -12.338 6.358 -4.299 1.00 98.69 100 ILE A N 1
ATOM 825 C CA . ILE A 1 100 ? -12.247 5.527 -3.089 1.00 98.69 100 ILE A CA 1
ATOM 826 C C . ILE A 1 100 ? -11.507 6.266 -1.974 1.00 98.69 100 ILE A C 1
ATOM 828 O O . ILE A 1 100 ? -11.962 6.239 -0.825 1.00 98.69 100 ILE A O 1
ATOM 832 N N . CYS A 1 101 ? -10.379 6.904 -2.296 1.00 98.69 101 CYS A N 1
ATOM 833 C CA . CYS A 1 101 ? -9.571 7.633 -1.327 1.00 98.69 101 CYS A CA 1
ATOM 834 C C . CYS A 1 101 ? -10.227 8.960 -0.925 1.00 98.69 101 CYS A C 1
ATOM 836 O O . CYS A 1 101 ? -10.308 9.246 0.271 1.00 98.69 101 CYS A O 1
ATOM 838 N N . GLU A 1 102 ? -10.747 9.735 -1.881 1.00 98.50 102 GLU A N 1
ATOM 839 C CA . GLU A 1 102 ? -11.378 11.038 -1.633 1.00 98.50 102 GLU A CA 1
ATOM 840 C C . GLU A 1 102 ? -12.599 10.910 -0.718 1.00 98.50 102 GLU A C 1
ATOM 842 O O . GLU A 1 102 ? -12.652 11.549 0.335 1.00 98.50 102 GLU A O 1
ATOM 847 N N . SER A 1 103 ? -13.530 10.003 -1.039 1.00 98.38 103 SER A N 1
ATOM 848 C CA . SER A 1 103 ? -14.738 9.766 -0.227 1.00 98.38 103 SER A CA 1
ATOM 849 C C . SER A 1 103 ? -14.423 9.275 1.194 1.00 98.38 103 SER A C 1
ATOM 851 O O . SER A 1 103 ? -15.259 9.347 2.099 1.00 98.38 103 SER A O 1
ATOM 853 N N . ARG A 1 104 ? -13.188 8.813 1.426 1.00 98.00 104 ARG A N 1
ATOM 854 C CA . ARG A 1 104 ? -12.685 8.360 2.724 1.00 98.00 104 ARG A CA 1
ATOM 855 C C . ARG A 1 104 ? -11.706 9.341 3.369 1.00 98.00 104 ARG A C 1
ATOM 857 O O . ARG A 1 104 ? -11.288 9.067 4.493 1.00 98.00 104 ARG A O 1
ATOM 864 N N . GLY A 1 105 ? -11.373 10.470 2.747 1.00 98.06 105 GLY A N 1
ATOM 865 C CA . GLY A 1 105 ? -10.363 11.397 3.267 1.00 98.06 105 GLY A CA 1
ATOM 866 C C . GLY A 1 105 ? -8.983 10.747 3.435 1.00 98.06 105 GLY A C 1
ATOM 867 O O . GLY A 1 105 ? -8.264 11.061 4.380 1.00 98.06 105 GLY A O 1
ATOM 868 N N . VAL A 1 106 ? -8.649 9.793 2.565 1.00 98.69 106 VAL A N 1
ATOM 869 C CA . VAL A 1 106 ? -7.372 9.071 2.533 1.00 98.69 106 VAL A CA 1
ATOM 870 C C . VAL A 1 106 ? -6.480 9.726 1.483 1.00 98.69 106 VAL A C 1
ATOM 872 O O . VAL A 1 106 ? -6.942 10.051 0.391 1.00 98.69 106 VAL A O 1
ATOM 875 N N . ARG A 1 107 ? -5.195 9.931 1.786 1.00 98.44 107 ARG A N 1
ATOM 876 C CA . ARG A 1 107 ? -4.246 10.469 0.796 1.00 98.44 107 ARG A CA 1
ATOM 877 C C . ARG A 1 107 ? -3.918 9.407 -0.250 1.00 98.44 107 ARG A C 1
ATOM 879 O O . ARG A 1 107 ? -3.763 8.242 0.097 1.00 98.44 107 ARG A O 1
ATOM 886 N N . LEU A 1 108 ? -3.746 9.813 -1.505 1.00 98.62 108 LEU A N 1
ATOM 887 C CA . LEU A 1 108 ? -3.292 8.948 -2.594 1.00 98.62 108 LEU A CA 1
ATOM 888 C C . LEU A 1 108 ? -2.002 9.518 -3.190 1.00 98.62 108 LEU A C 1
ATOM 890 O O . LEU A 1 108 ? -1.985 10.675 -3.603 1.00 98.62 108 LEU A O 1
ATOM 894 N N . VAL A 1 109 ? -0.921 8.734 -3.197 1.00 98.44 109 VAL A N 1
ATOM 895 C CA . VAL A 1 109 ? 0.428 9.226 -3.525 1.00 98.44 109 VAL A CA 1
ATOM 896 C C . VAL A 1 109 ? 1.094 8.374 -4.605 1.00 98.44 109 VAL A C 1
ATOM 898 O O . VAL A 1 109 ? 1.277 7.168 -4.430 1.00 98.44 109 VAL A O 1
ATOM 901 N N . ASN A 1 110 ? 1.528 9.022 -5.692 1.00 97.94 110 ASN A N 1
ATOM 902 C CA . ASN A 1 110 ? 2.463 8.442 -6.657 1.00 97.94 110 ASN A CA 1
ATOM 903 C C . ASN A 1 110 ? 3.901 8.706 -6.196 1.00 97.94 110 ASN A C 1
ATOM 905 O O . ASN A 1 110 ? 4.415 9.810 -6.364 1.00 97.94 110 ASN A O 1
ATOM 909 N N . LEU A 1 111 ? 4.580 7.682 -5.678 1.00 97.56 111 LEU A N 1
ATOM 910 C CA . LEU A 1 111 ? 5.937 7.822 -5.154 1.00 97.56 111 LEU A CA 1
ATOM 911 C C . LEU A 1 111 ? 6.959 8.281 -6.205 1.00 97.56 111 LEU A C 1
ATOM 913 O O . LEU A 1 111 ? 7.972 8.861 -5.823 1.00 97.56 111 LEU A O 1
ATOM 917 N N . THR A 1 112 ? 6.725 8.041 -7.502 1.00 96.12 112 THR A N 1
ATOM 918 C CA . THR A 1 112 ? 7.639 8.471 -8.578 1.00 96.12 112 THR A CA 1
ATOM 919 C C . THR A 1 112 ? 7.748 9.996 -8.675 1.00 96.12 112 THR A C 1
ATOM 921 O O . THR A 1 112 ? 8.747 10.509 -9.178 1.00 96.12 112 THR A O 1
ATOM 924 N N . ARG A 1 113 ? 6.745 10.735 -8.185 1.00 95.62 113 ARG A N 1
ATOM 925 C CA . ARG A 1 113 ? 6.707 12.207 -8.217 1.00 95.62 113 ARG A CA 1
ATOM 926 C C . ARG A 1 113 ? 7.222 12.866 -6.940 1.00 95.62 113 ARG A C 1
ATOM 928 O O . ARG A 1 113 ? 7.320 14.087 -6.885 1.00 95.62 113 ARG A O 1
ATOM 935 N N . GLU A 1 114 ? 7.548 12.069 -5.932 1.00 96.56 114 GLU A N 1
ATOM 936 C CA . GLU A 1 114 ? 7.881 12.554 -4.599 1.00 96.56 114 GLU A CA 1
ATOM 937 C C . GLU A 1 114 ? 9.391 12.624 -4.354 1.00 96.56 114 GLU A C 1
ATOM 939 O O . GLU A 1 114 ? 10.201 11.962 -5.010 1.00 96.56 114 GLU A O 1
ATOM 944 N N . GLU A 1 115 ? 9.786 13.395 -3.339 1.00 96.88 115 GLU A N 1
ATOM 945 C CA . GLU A 1 115 ? 11.180 13.447 -2.907 1.00 96.88 115 GLU A CA 1
ATOM 946 C C . GLU A 1 115 ? 11.668 12.089 -2.393 1.00 96.88 115 GLU A C 1
ATOM 948 O O . GLU A 1 115 ? 11.000 11.387 -1.624 1.00 96.88 115 GLU A O 1
ATOM 953 N N . THR A 1 116 ? 12.904 11.747 -2.756 1.00 97.44 116 THR A N 1
ATOM 954 C CA . THR A 1 116 ? 13.539 10.499 -2.337 1.00 97.44 116 THR A CA 1
ATOM 955 C C . THR A 1 116 ? 14.765 10.752 -1.473 1.00 97.44 116 THR A C 1
ATOM 957 O O . THR A 1 116 ? 15.461 11.761 -1.590 1.00 97.44 116 THR A O 1
ATOM 960 N N . LYS A 1 117 ? 15.056 9.794 -0.596 1.00 97.00 117 LYS A N 1
ATOM 961 C CA . LYS A 1 117 ? 16.274 9.732 0.206 1.00 97.00 117 LYS A CA 1
ATOM 962 C C . LYS A 1 117 ? 16.943 8.390 -0.042 1.00 97.00 117 LYS A C 1
ATOM 964 O O . LYS A 1 117 ? 16.298 7.343 -0.078 1.00 97.00 117 LYS A O 1
ATOM 969 N N . VAL A 1 118 ? 18.257 8.421 -0.236 1.00 96.06 118 VAL A N 1
ATOM 970 C CA . VAL A 1 118 ? 19.027 7.205 -0.501 1.00 96.06 118 VAL A CA 1
ATOM 971 C C . VAL A 1 118 ? 19.284 6.460 0.803 1.00 96.06 118 VAL A C 1
ATOM 973 O O . VAL A 1 118 ? 19.958 6.970 1.697 1.00 96.06 118 VAL A O 1
ATOM 976 N N . VAL A 1 119 ? 18.822 5.215 0.863 1.00 95.06 119 VAL A N 1
ATOM 977 C CA . VAL A 1 119 ? 19.136 4.262 1.926 1.00 95.06 119 VAL A CA 1
ATOM 978 C C . VAL A 1 119 ? 20.279 3.353 1.475 1.00 95.06 119 VAL A C 1
ATOM 980 O O . VAL A 1 119 ? 20.369 2.948 0.312 1.00 95.06 119 VAL A O 1
ATOM 983 N N . LYS A 1 120 ? 21.192 3.047 2.401 1.00 94.62 120 LYS A N 1
ATOM 984 C CA . LYS A 1 120 ? 22.265 2.074 2.176 1.00 94.62 120 LYS A CA 1
ATOM 985 C C . LYS A 1 120 ? 21.732 0.673 2.449 1.00 94.62 120 LYS A C 1
ATOM 987 O O . LYS A 1 120 ? 21.288 0.396 3.555 1.00 94.62 120 LYS A O 1
ATOM 992 N N . VAL A 1 121 ? 21.840 -0.210 1.464 1.00 93.88 121 VAL A N 1
ATOM 993 C CA . VAL A 1 121 ? 21.440 -1.616 1.568 1.00 93.88 121 VAL A CA 1
ATOM 994 C C . VAL A 1 121 ? 22.692 -2.472 1.795 1.00 93.88 121 VAL A C 1
ATOM 996 O O . VAL A 1 121 ? 23.563 -2.506 0.916 1.00 93.88 121 VAL A O 1
ATOM 999 N N . PRO A 1 122 ? 22.830 -3.166 2.936 1.00 90.06 122 PRO A N 1
ATOM 1000 C CA . PRO A 1 122 ? 23.937 -4.092 3.171 1.00 90.06 122 PRO A CA 1
ATOM 1001 C C . PRO A 1 122 ? 23.849 -5.318 2.250 1.00 90.06 122 PRO A C 1
ATOM 1003 O O . PRO A 1 122 ? 22.846 -6.027 2.226 1.00 90.06 122 PRO A O 1
ATOM 1006 N N . GLY A 1 123 ? 24.909 -5.579 1.485 1.00 84.94 123 GLY A N 1
ATOM 1007 C CA . GLY A 1 123 ? 24.962 -6.591 0.428 1.00 84.94 123 GLY A CA 1
ATOM 1008 C C . GLY A 1 123 ? 25.991 -7.696 0.648 1.00 84.94 123 GLY A C 1
ATOM 1009 O O . GLY A 1 123 ? 26.517 -8.233 -0.328 1.00 84.94 123 GLY A O 1
ATOM 1010 N N . GLY A 1 124 ? 26.336 -7.995 1.902 1.00 83.56 124 GLY A N 1
ATOM 1011 C CA . GLY A 1 124 ? 27.510 -8.797 2.249 1.00 83.56 124 GLY A CA 1
ATOM 1012 C C . GLY A 1 124 ? 28.773 -7.935 2.211 1.00 83.56 124 GLY A C 1
ATOM 1013 O O . GLY A 1 124 ? 28.903 -7.010 3.002 1.00 83.56 124 GLY A O 1
ATOM 1014 N N . TRP A 1 125 ? 29.680 -8.209 1.271 1.00 85.50 125 TRP A N 1
ATOM 1015 C CA . TRP A 1 125 ? 30.973 -7.517 1.128 1.00 85.50 125 TRP A CA 1
ATOM 1016 C C . TRP A 1 125 ? 30.899 -6.120 0.483 1.00 85.50 125 TRP A C 1
ATOM 1018 O O . TRP A 1 125 ? 31.899 -5.410 0.431 1.00 85.50 125 TRP A O 1
ATOM 1028 N N . ARG A 1 126 ? 29.725 -5.708 -0.010 1.00 89.75 126 ARG A N 1
ATOM 1029 C CA . ARG A 1 126 ? 29.480 -4.374 -0.584 1.00 89.75 126 ARG A CA 1
ATOM 1030 C C . ARG A 1 126 ? 28.175 -3.779 -0.067 1.00 89.75 126 ARG A C 1
ATOM 1032 O O . ARG A 1 126 ? 27.319 -4.497 0.444 1.00 89.75 126 ARG A O 1
ATOM 1039 N N . SER A 1 127 ? 28.007 -2.471 -0.238 1.00 91.12 127 SER A N 1
ATOM 1040 C CA . SER A 1 127 ? 26.755 -1.761 0.038 1.00 91.12 127 SER A CA 1
ATOM 1041 C C . SER A 1 127 ? 26.147 -1.252 -1.267 1.00 91.12 127 SER A C 1
ATOM 1043 O O . SER A 1 127 ? 26.863 -0.746 -2.129 1.00 91.12 127 SER A O 1
ATOM 1045 N N . TYR A 1 128 ? 24.831 -1.396 -1.409 1.00 93.25 128 TYR A N 1
ATOM 1046 C CA . TYR A 1 128 ? 24.065 -0.824 -2.514 1.00 93.25 128 TYR A CA 1
ATOM 1047 C C . TYR A 1 128 ? 23.344 0.448 -2.063 1.00 93.25 128 TYR A C 1
ATOM 1049 O O . TYR A 1 128 ? 23.180 0.700 -0.868 1.00 93.25 128 TYR A O 1
ATOM 1057 N N . ARG A 1 129 ? 22.905 1.252 -3.028 1.00 92.69 129 ARG A N 1
ATOM 1058 C CA . ARG A 1 129 ? 22.136 2.478 -2.800 1.00 92.69 129 ARG A CA 1
ATOM 1059 C C . ARG A 1 129 ? 20.727 2.258 -3.328 1.00 92.69 129 ARG A C 1
ATOM 1061 O O . ARG A 1 129 ? 20.577 1.830 -4.468 1.00 92.69 129 ARG A O 1
ATOM 1068 N N . LEU A 1 130 ? 19.725 2.536 -2.505 1.00 93.00 130 LEU A N 1
ATOM 1069 C CA . LEU A 1 130 ? 18.320 2.376 -2.858 1.00 93.00 130 LEU A CA 1
ATOM 1070 C C . LEU A 1 130 ? 17.582 3.688 -2.570 1.00 93.00 130 LEU A C 1
ATOM 1072 O O . LEU A 1 130 ? 17.562 4.105 -1.410 1.00 93.00 130 LEU A O 1
ATOM 1076 N N . PRO A 1 131 ? 17.015 4.366 -3.579 1.00 95.31 131 PRO A N 1
ATOM 1077 C CA . PRO A 1 131 ? 16.133 5.493 -3.322 1.00 95.31 131 PRO A CA 1
ATOM 1078 C C . PRO A 1 131 ? 14.825 4.976 -2.719 1.00 95.31 131 PRO A C 1
ATOM 1080 O O . PRO A 1 131 ? 14.256 4.003 -3.211 1.00 95.31 131 PRO A O 1
ATOM 1083 N N . LEU A 1 132 ? 14.355 5.621 -1.657 1.00 96.38 132 LEU A N 1
ATOM 1084 C CA . LEU A 1 132 ? 13.021 5.421 -1.093 1.00 96.38 132 LEU A CA 1
ATOM 1085 C C . LEU A 1 132 ? 12.380 6.782 -0.839 1.00 96.38 132 LEU A C 1
ATOM 1087 O O . LEU A 1 132 ? 13.089 7.779 -0.695 1.00 96.38 132 LEU A O 1
ATOM 1091 N N . ASN A 1 133 ? 11.051 6.825 -0.795 1.00 97.38 133 ASN A N 1
ATOM 1092 C CA . ASN A 1 133 ? 10.315 8.052 -0.516 1.00 97.38 133 ASN A CA 1
ATOM 1093 C C . ASN A 1 133 ? 10.721 8.633 0.852 1.00 97.38 133 ASN A C 1
ATOM 1095 O O . ASN A 1 133 ? 10.767 7.923 1.860 1.00 97.38 133 ASN A O 1
ATOM 1099 N N . LYS A 1 134 ? 11.062 9.923 0.865 1.00 97.69 134 LYS A N 1
ATOM 1100 C CA . LYS A 1 134 ? 11.591 10.616 2.043 1.00 97.69 134 LYS A CA 1
ATOM 1101 C C . LYS A 1 134 ? 10.548 10.745 3.153 1.00 97.69 134 LYS A C 1
ATOM 1103 O O . LYS A 1 134 ? 10.870 10.449 4.299 1.00 97.69 134 LYS A O 1
ATOM 1108 N N . GLU A 1 135 ? 9.318 11.128 2.811 1.00 97.19 135 GLU A N 1
ATOM 1109 C CA . GLU A 1 135 ? 8.212 11.252 3.768 1.00 97.19 135 GLU A CA 1
ATOM 1110 C C . GLU A 1 135 ? 7.954 9.915 4.467 1.00 97.19 135 GLU A C 1
ATOM 1112 O O . GLU A 1 135 ? 7.921 9.847 5.694 1.00 97.19 135 GLU A O 1
ATOM 1117 N N . MET A 1 136 ? 7.879 8.827 3.699 1.00 96.50 136 MET A N 1
ATOM 1118 C CA . MET A 1 136 ? 7.673 7.495 4.245 1.00 96.50 136 MET A CA 1
ATOM 1119 C C . MET A 1 136 ? 8.782 7.100 5.227 1.00 96.50 136 MET A C 1
ATOM 1121 O O . MET A 1 136 ? 8.489 6.568 6.295 1.00 96.50 136 MET A O 1
ATOM 1125 N N . LEU A 1 137 ? 10.048 7.366 4.899 1.00 96.94 137 LEU A N 1
ATOM 1126 C CA . LEU A 1 137 ? 11.173 7.047 5.783 1.00 96.94 137 LEU A CA 1
ATOM 1127 C C . LEU A 1 137 ? 11.137 7.814 7.109 1.00 96.94 137 LEU A C 1
ATOM 1129 O O . LEU A 1 137 ? 11.648 7.322 8.113 1.00 96.94 137 LEU A O 1
ATOM 1133 N N . GLU A 1 138 ? 10.597 9.029 7.099 1.00 96.69 138 GLU A N 1
ATOM 1134 C CA . GLU A 1 138 ? 10.654 9.947 8.237 1.00 96.69 138 GLU A CA 1
ATOM 1135 C C . GLU A 1 138 ? 9.384 9.897 9.092 1.00 96.69 138 GLU A C 1
ATOM 1137 O O . GLU A 1 138 ? 9.461 10.126 10.297 1.00 96.69 138 GLU A O 1
ATOM 1142 N N . GLN A 1 139 ? 8.236 9.562 8.497 1.00 95.94 139 GLN A N 1
ATOM 1143 C CA . GLN A 1 139 ? 6.925 9.735 9.127 1.00 95.94 139 GLN A CA 1
ATOM 1144 C C . GLN A 1 139 ? 6.089 8.454 9.211 1.00 95.94 139 GLN A C 1
ATOM 1146 O O . GLN A 1 139 ? 5.072 8.462 9.894 1.00 95.94 139 GLN A O 1
ATOM 1151 N N . THR A 1 140 ? 6.473 7.355 8.549 1.00 96.38 140 THR A N 1
ATOM 1152 C CA . THR A 1 140 ? 5.682 6.110 8.594 1.00 96.38 140 THR A CA 1
ATOM 1153 C C . THR A 1 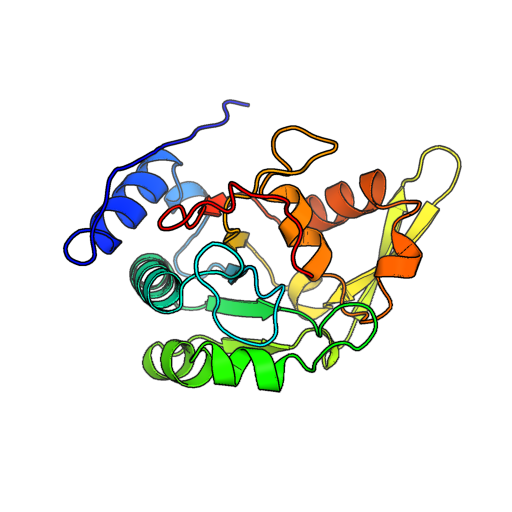140 ? 5.795 5.439 9.954 1.00 96.38 140 THR A C 1
ATOM 1155 O O . THR A 1 140 ? 6.902 5.162 10.422 1.00 96.38 140 THR A O 1
ATOM 1158 N N . ASP A 1 141 ? 4.660 5.071 10.544 1.00 97.56 141 ASP A N 1
ATOM 1159 C CA . ASP A 1 141 ? 4.599 4.188 11.713 1.00 97.56 141 ASP A CA 1
ATOM 1160 C C . ASP A 1 141 ? 4.335 2.737 11.323 1.00 97.56 141 ASP A C 1
ATOM 1162 O O . ASP A 1 141 ? 4.852 1.819 11.963 1.00 97.56 141 ASP A O 1
ATOM 1166 N N . MET A 1 142 ? 3.586 2.529 10.240 1.00 96.50 142 MET A N 1
ATOM 1167 C CA . MET A 1 142 ? 3.229 1.210 9.733 1.00 96.50 142 MET A CA 1
ATOM 1168 C C . MET A 1 142 ? 3.041 1.236 8.218 1.00 96.50 142 MET A C 1
ATOM 1170 O O . MET A 1 142 ? 2.306 2.075 7.702 1.00 96.50 142 MET A O 1
ATOM 1174 N N . THR A 1 143 ? 3.598 0.246 7.522 1.00 97.25 143 THR A N 1
ATOM 1175 C CA . THR A 1 143 ? 3.179 -0.080 6.151 1.00 97.25 143 THR A CA 1
ATOM 1176 C C . THR A 1 143 ? 2.333 -1.353 6.143 1.00 97.25 143 THR A C 1
ATOM 1178 O O . THR A 1 143 ? 2.721 -2.368 6.726 1.00 97.25 143 THR A O 1
ATOM 1181 N N . ILE A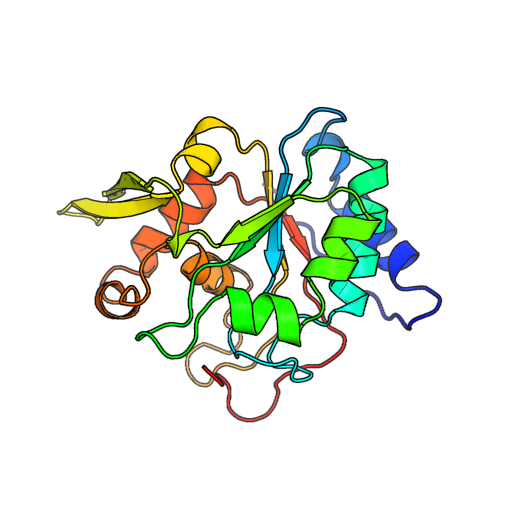 1 144 ? 1.198 -1.319 5.444 1.00 97.19 144 ILE A N 1
ATOM 1182 C CA . ILE A 1 144 ? 0.348 -2.483 5.174 1.00 97.19 144 ILE A CA 1
ATOM 1183 C C . ILE A 1 144 ? 0.475 -2.845 3.696 1.00 97.19 144 ILE A C 1
ATOM 1185 O O . ILE A 1 144 ? 0.171 -2.035 2.825 1.00 97.19 144 ILE A O 1
ATOM 1189 N N . SER A 1 145 ? 0.916 -4.068 3.404 1.00 96.19 145 SER A N 1
ATOM 1190 C CA . SER A 1 145 ? 0.967 -4.592 2.032 1.00 96.19 145 SER A CA 1
ATOM 1191 C C . SER A 1 145 ? -0.334 -5.308 1.686 1.00 96.19 145 SER A C 1
ATOM 1193 O O . SER A 1 145 ? -0.774 -6.163 2.456 1.00 96.19 145 SER A O 1
ATOM 1195 N N . VAL A 1 146 ? -0.909 -5.000 0.523 1.00 96.75 146 VAL A N 1
ATOM 1196 C CA . VAL A 1 146 ? -2.183 -5.545 0.034 1.00 96.75 146 VAL A CA 1
ATOM 1197 C C . VAL A 1 146 ? -2.002 -6.262 -1.312 1.00 96.75 146 VAL A C 1
ATOM 1199 O O . VAL A 1 146 ? -2.453 -5.777 -2.350 1.00 96.75 146 VAL A O 1
ATOM 1202 N N . PRO A 1 147 ? -1.253 -7.380 -1.350 1.00 93.88 147 PRO A N 1
ATOM 1203 C CA . PRO A 1 147 ? -1.017 -8.125 -2.580 1.00 93.88 147 PRO A CA 1
ATOM 1204 C C . PRO A 1 147 ? -2.242 -8.949 -2.993 1.00 93.88 147 PRO A C 1
ATOM 1206 O O . PRO A 1 147 ? -3.080 -9.295 -2.165 1.00 93.88 147 PRO A O 1
ATOM 1209 N N . VAL A 1 148 ? -2.240 -9.380 -4.253 1.00 91.38 148 VAL A N 1
ATOM 1210 C CA . VAL A 1 148 ? -3.083 -10.478 -4.748 1.00 91.38 148 VAL A CA 1
ATOM 1211 C C . VAL A 1 148 ? -2.237 -11.753 -4.795 1.00 91.38 148 VAL A C 1
ATOM 1213 O O . VAL A 1 148 ? -1.048 -11.674 -5.145 1.00 91.38 148 VAL A O 1
ATOM 1216 N N . PRO A 1 149 ? -2.769 -12.927 -4.423 1.00 84.56 149 PRO A N 1
ATOM 1217 C CA . PRO A 1 149 ? -2.006 -14.154 -4.426 1.00 84.56 149 PRO A CA 1
ATOM 1218 C C . PRO A 1 149 ? -1.802 -14.659 -5.858 1.00 84.56 149 PRO A C 1
ATOM 1220 O O . PRO A 1 149 ? -2.713 -14.703 -6.683 1.00 84.56 149 PRO A O 1
ATOM 1223 N N . LYS A 1 150 ? -0.556 -15.032 -6.154 1.00 73.44 150 LYS A N 1
ATOM 1224 C CA . LYS A 1 150 ? -0.132 -15.468 -7.487 1.00 73.44 150 LYS A CA 1
ATOM 1225 C C . LYS A 1 150 ? 0.708 -16.730 -7.385 1.00 73.44 150 LYS A C 1
ATOM 1227 O O . LYS A 1 150 ? 1.644 -16.792 -6.575 1.00 73.44 150 LYS A O 1
ATOM 1232 N N . MET A 1 151 ? 0.422 -17.698 -8.252 1.00 61.31 151 MET A N 1
ATOM 1233 C CA . MET A 1 151 ? 1.345 -18.789 -8.542 1.00 61.31 151 MET A CA 1
ATOM 1234 C C . MET A 1 151 ? 2.501 -18.243 -9.380 1.00 61.31 151 MET A C 1
ATOM 1236 O O . MET A 1 151 ? 2.302 -17.590 -10.402 1.00 61.31 151 MET A O 1
ATOM 1240 N N . HIS A 1 152 ? 3.732 -18.497 -8.942 1.00 57.66 152 HIS A N 1
ATOM 1241 C CA . HIS A 1 152 ? 4.933 -18.108 -9.676 1.00 57.66 152 HIS A CA 1
ATOM 1242 C C . HIS A 1 152 ? 5.731 -19.351 -10.033 1.00 57.66 152 HIS A C 1
ATOM 1244 O O . HIS A 1 152 ? 6.142 -20.105 -9.143 1.00 57.66 152 HIS A O 1
ATOM 1250 N N . PHE A 1 153 ? 6.006 -19.509 -11.326 1.00 42.09 153 PHE A N 1
ATOM 1251 C CA . PHE A 1 153 ? 6.632 -20.694 -11.916 1.00 42.09 153 PHE A CA 1
ATOM 1252 C C . PHE A 1 153 ? 7.980 -21.074 -11.268 1.00 42.09 153 PHE A C 1
ATOM 1254 O O . PHE A 1 153 ? 8.342 -22.242 -11.211 1.00 42.09 153 PHE A O 1
ATOM 1261 N N . VAL A 1 154 ? 8.707 -20.096 -10.706 1.00 45.22 154 VAL A N 1
ATOM 1262 C CA . VAL A 1 154 ? 10.045 -20.305 -10.111 1.00 45.22 154 VAL A CA 1
ATOM 1263 C C . VAL A 1 154 ? 10.029 -20.539 -8.589 1.00 45.22 154 VAL A C 1
ATOM 1265 O O . VAL A 1 154 ? 10.974 -21.113 -8.060 1.00 45.22 154 VAL A O 1
ATOM 1268 N N . THR A 1 155 ? 8.998 -20.108 -7.845 1.00 41.75 155 THR A N 1
ATOM 1269 C CA . THR A 1 155 ? 9.060 -20.077 -6.358 1.00 41.75 155 THR A CA 1
ATOM 1270 C C . THR A 1 155 ? 7.856 -20.676 -5.624 1.00 41.75 155 THR A C 1
ATOM 1272 O O . THR A 1 155 ? 7.794 -20.553 -4.406 1.00 41.75 155 THR A O 1
ATOM 1275 N N . ARG A 1 156 ? 6.926 -21.357 -6.314 1.00 45.91 156 ARG A N 1
ATOM 1276 C CA . ARG A 1 156 ? 5.681 -21.970 -5.782 1.00 45.91 156 ARG A CA 1
ATOM 1277 C C . ARG A 1 156 ? 4.683 -20.992 -5.121 1.00 45.91 156 ARG A C 1
ATOM 1279 O O . ARG A 1 156 ? 3.495 -21.145 -5.337 1.00 45.91 156 ARG A O 1
ATOM 1286 N N . TYR A 1 157 ? 5.131 -19.946 -4.428 1.00 47.25 157 TYR A N 1
ATOM 1287 C CA . TYR A 1 157 ? 4.354 -18.785 -3.978 1.00 47.25 157 TYR A CA 1
ATOM 1288 C C . TYR A 1 157 ? 5.313 -17.601 -3.805 1.00 47.25 157 TYR A C 1
ATOM 1290 O O . TYR A 1 157 ? 6.347 -17.733 -3.152 1.00 47.25 157 TYR A O 1
ATOM 1298 N N . THR A 1 158 ? 5.044 -16.444 -4.413 1.00 49.38 158 THR A N 1
ATOM 1299 C CA . THR A 1 158 ? 5.984 -15.303 -4.339 1.00 49.38 158 THR A CA 1
ATOM 1300 C C . THR A 1 158 ? 5.845 -14.424 -3.115 1.00 49.38 158 THR A C 1
ATOM 1302 O O . THR A 1 158 ? 6.760 -13.648 -2.845 1.00 49.38 158 THR A O 1
ATOM 1305 N N . GLY A 1 159 ? 4.756 -14.575 -2.362 1.00 55.72 159 GLY A N 1
ATOM 1306 C CA . GLY A 1 159 ? 4.533 -13.866 -1.112 1.00 55.72 159 GLY A CA 1
ATOM 1307 C C . GLY A 1 159 ? 4.368 -12.354 -1.265 1.00 55.72 159 GLY A C 1
ATOM 1308 O O . GLY A 1 159 ? 4.922 -11.700 -2.150 1.00 55.72 159 GLY A O 1
ATOM 1309 N N . ALA A 1 160 ? 3.641 -11.777 -0.317 1.00 69.69 160 ALA A N 1
ATOM 1310 C CA . ALA A 1 160 ? 3.459 -10.339 -0.123 1.00 69.69 160 ALA A CA 1
ATOM 1311 C C . ALA A 1 160 ? 4.748 -9.505 -0.127 1.00 69.69 160 ALA A C 1
ATOM 1313 O O . ALA A 1 160 ? 4.721 -8.298 -0.356 1.00 69.69 160 ALA A O 1
ATOM 1314 N N . ILE A 1 161 ? 5.881 -10.168 0.096 1.00 80.44 161 ILE A N 1
ATOM 1315 C CA . ILE A 1 161 ? 7.221 -9.603 0.078 1.00 80.44 161 ILE A CA 1
ATOM 1316 C C . ILE A 1 161 ? 7.531 -8.956 -1.275 1.00 80.44 161 ILE A C 1
ATOM 1318 O O . ILE A 1 161 ? 8.016 -7.830 -1.296 1.00 80.44 161 ILE A O 1
ATOM 1322 N N . LYS A 1 162 ? 7.224 -9.612 -2.408 1.00 83.00 162 LYS A N 1
ATOM 1323 C CA . LYS A 1 162 ? 7.518 -9.031 -3.732 1.00 83.00 162 LYS A CA 1
ATOM 1324 C C . LYS A 1 162 ? 6.733 -7.753 -4.000 1.00 83.00 162 LYS A C 1
ATOM 1326 O O . LYS A 1 162 ? 7.245 -6.898 -4.718 1.00 83.00 162 LYS A O 1
ATOM 1331 N N . ASN A 1 163 ? 5.548 -7.606 -3.401 1.00 90.50 163 ASN A N 1
ATOM 1332 C CA . ASN A 1 163 ? 4.748 -6.398 -3.559 1.00 90.50 163 ASN A CA 1
ATOM 1333 C C . ASN A 1 163 ? 5.574 -5.172 -3.156 1.00 90.50 163 ASN A C 1
ATOM 1335 O O . ASN A 1 163 ? 5.640 -4.214 -3.914 1.00 90.50 163 ASN A O 1
ATOM 1339 N N . HIS A 1 164 ? 6.330 -5.251 -2.052 1.00 91.38 164 HIS A N 1
ATOM 1340 C CA . HIS A 1 164 ? 7.190 -4.164 -1.571 1.00 91.38 164 HIS A CA 1
ATOM 1341 C C . HIS A 1 164 ? 8.224 -3.666 -2.583 1.00 91.38 164 HIS A C 1
ATOM 1343 O O . HIS A 1 164 ? 8.691 -2.546 -2.449 1.00 91.38 164 HIS A O 1
ATOM 1349 N N . TRP A 1 165 ? 8.561 -4.419 -3.630 1.00 91.56 165 TRP A N 1
ATOM 1350 C CA . TRP A 1 165 ? 9.437 -3.893 -4.676 1.00 91.56 165 TRP A CA 1
ATOM 1351 C C . TRP A 1 165 ? 8.854 -2.679 -5.407 1.00 91.56 165 TRP A C 1
ATOM 1353 O O . TRP A 1 165 ? 9.603 -1.816 -5.858 1.00 91.56 165 TRP A O 1
ATOM 1363 N N . GLY A 1 166 ? 7.523 -2.587 -5.491 1.00 89.56 166 GLY A N 1
ATOM 1364 C CA . GLY A 1 166 ? 6.835 -1.421 -6.047 1.00 89.56 166 GLY A CA 1
ATOM 1365 C C . GLY A 1 166 ? 7.025 -0.139 -5.231 1.00 89.56 166 GLY A C 1
ATOM 1366 O O . GLY A 1 166 ? 6.786 0.936 -5.755 1.00 89.56 166 GLY A O 1
ATOM 1367 N N . THR A 1 167 ? 7.529 -0.203 -3.988 1.00 92.62 167 THR A N 1
ATOM 1368 C CA . THR A 1 167 ? 7.804 1.019 -3.207 1.00 92.62 167 THR A CA 1
ATOM 1369 C C . THR A 1 167 ? 9.015 1.795 -3.708 1.00 92.62 167 THR A C 1
ATOM 1371 O O . THR A 1 167 ? 9.265 2.893 -3.222 1.00 92.62 167 THR A O 1
ATOM 1374 N N . VAL A 1 168 ? 9.838 1.203 -4.580 1.00 94.25 168 VAL A N 1
ATOM 1375 C CA . VAL A 1 168 ? 11.015 1.880 -5.125 1.00 94.25 168 VAL A CA 1
ATOM 1376 C C . VAL A 1 168 ? 10.525 2.902 -6.161 1.00 94.25 168 VAL A C 1
ATOM 1378 O O . VAL A 1 168 ? 10.005 2.478 -7.195 1.00 94.25 168 VAL A O 1
ATOM 1381 N N . PRO A 1 169 ? 10.700 4.216 -5.917 1.00 92.00 169 PRO A N 1
ATOM 1382 C CA . PRO A 1 169 ? 10.201 5.303 -6.763 1.00 92.00 169 PRO A CA 1
ATOM 1383 C C . PRO A 1 169 ? 11.090 5.498 -8.000 1.00 92.00 169 PRO A C 1
ATOM 1385 O O . PRO A 1 169 ? 11.682 6.549 -8.221 1.00 92.00 169 PRO A O 1
ATOM 1388 N N . ASP A 1 170 ? 11.262 4.428 -8.768 1.00 91.62 170 ASP A N 1
ATOM 1389 C CA . ASP A 1 170 ? 12.048 4.384 -9.994 1.00 91.62 170 ASP A CA 1
ATOM 1390 C C . ASP A 1 170 ? 11.332 3.447 -10.970 1.00 91.62 170 ASP A C 1
ATOM 1392 O O . ASP A 1 170 ? 11.164 2.247 -10.713 1.00 91.62 170 ASP A O 1
ATOM 1396 N N . SER A 1 171 ? 10.890 3.976 -12.107 1.00 87.06 171 SER A N 1
ATOM 1397 C CA . SER A 1 171 ? 10.275 3.169 -13.162 1.00 87.06 171 SER A CA 1
ATOM 1398 C C . SER A 1 171 ? 11.273 2.162 -13.744 1.00 87.06 171 SER A C 1
ATOM 1400 O O . SER A 1 171 ? 10.899 1.052 -14.113 1.00 87.06 171 SER A O 1
ATOM 1402 N N . MET A 1 172 ? 12.573 2.462 -13.720 1.00 88.44 172 MET A N 1
ATOM 1403 C CA . MET A 1 172 ? 13.644 1.574 -14.171 1.00 88.44 172 MET A CA 1
ATOM 1404 C C . MET A 1 172 ? 14.162 0.649 -13.060 1.00 88.44 172 MET A C 1
ATOM 1406 O O . MET A 1 172 ? 15.171 -0.040 -13.258 1.00 88.44 172 MET A O 1
ATOM 1410 N N . ARG A 1 173 ? 13.446 0.537 -11.926 1.00 89.06 173 ARG A N 1
ATOM 1411 C CA . ARG A 1 173 ? 13.805 -0.319 -10.777 1.00 89.06 173 ARG A CA 1
ATOM 1412 C C . ARG A 1 173 ? 14.124 -1.765 -11.147 1.00 89.06 173 ARG A C 1
ATOM 1414 O O . ARG A 1 173 ? 14.888 -2.411 -10.440 1.00 89.06 173 ARG A O 1
ATOM 1421 N N . LEU A 1 174 ? 13.599 -2.302 -12.247 1.00 85.56 174 LEU A N 1
ATOM 1422 C CA . LEU A 1 174 ? 13.922 -3.663 -12.696 1.00 85.56 174 LEU A CA 1
ATOM 1423 C C . LEU A 1 174 ? 15.420 -3.852 -13.003 1.00 85.56 174 LEU A C 1
ATOM 1425 O O . LEU A 1 174 ? 15.949 -4.940 -12.790 1.00 85.56 174 LEU A O 1
ATOM 1429 N N . ARG A 1 175 ? 16.149 -2.786 -13.363 1.00 86.19 175 ARG A N 1
ATOM 1430 C CA . ARG A 1 175 ? 17.620 -2.810 -13.499 1.00 86.19 175 ARG A CA 1
ATOM 1431 C C . ARG A 1 175 ? 18.336 -3.123 -12.182 1.00 86.19 175 ARG A C 1
ATOM 1433 O O . ARG A 1 175 ? 19.448 -3.640 -12.196 1.00 86.19 175 ARG A O 1
ATOM 1440 N N . ASN A 1 176 ? 17.684 -2.869 -11.049 1.00 85.44 176 ASN A N 1
ATOM 1441 C CA . ASN A 1 176 ? 18.206 -3.091 -9.702 1.00 85.44 176 ASN A CA 1
ATOM 1442 C C . ASN A 1 176 ? 17.879 -4.494 -9.148 1.00 85.44 176 ASN A C 1
ATOM 1444 O O . ASN A 1 176 ? 18.209 -4.806 -8.003 1.00 85.44 176 ASN A O 1
ATOM 1448 N N . HIS A 1 177 ? 17.269 -5.382 -9.947 1.00 85.31 177 HIS A N 1
ATOM 1449 C CA . HIS A 1 177 ? 16.889 -6.729 -9.501 1.00 85.31 177 HIS A CA 1
ATOM 1450 C C . HIS A 1 177 ? 18.067 -7.607 -9.043 1.00 85.31 177 HIS A C 1
ATOM 1452 O O . HIS A 1 177 ? 17.876 -8.499 -8.216 1.00 85.31 177 HIS A O 1
ATOM 1458 N N . PHE A 1 178 ? 19.297 -7.347 -9.496 1.00 87.06 178 PHE A N 1
ATOM 1459 C CA . PHE A 1 178 ? 20.477 -8.140 -9.116 1.00 87.06 178 PHE A CA 1
ATOM 1460 C C . PHE A 1 178 ? 20.779 -8.132 -7.603 1.00 87.06 178 PHE A C 1
ATOM 1462 O O . PHE A 1 178 ? 21.450 -9.039 -7.110 1.00 87.06 178 PHE A O 1
ATOM 1469 N N . PHE A 1 179 ? 20.285 -7.142 -6.847 1.00 87.50 179 PHE A N 1
ATOM 1470 C CA . PHE A 1 179 ? 20.403 -7.089 -5.382 1.00 87.50 179 PHE A CA 1
ATOM 1471 C C . PHE A 1 179 ? 19.051 -7.121 -4.652 1.00 87.50 179 PHE A C 1
ATOM 1473 O O . PHE A 1 179 ? 18.999 -6.864 -3.447 1.00 87.50 179 PHE A O 1
ATOM 1480 N N . PHE A 1 180 ? 17.980 -7.513 -5.351 1.00 87.62 180 PHE A N 1
ATOM 1481 C CA . PHE A 1 180 ? 16.601 -7.583 -4.856 1.00 87.62 180 PHE A CA 1
ATOM 1482 C C . PHE A 1 180 ? 16.481 -8.196 -3.455 1.00 87.62 180 PHE A C 1
ATOM 1484 O O . PHE A 1 180 ? 15.855 -7.614 -2.573 1.00 87.62 180 PHE A O 1
ATOM 1491 N N . LYS A 1 181 ? 17.134 -9.344 -3.225 1.00 85.31 181 LYS A N 1
ATOM 1492 C CA . LYS A 1 181 ? 17.068 -10.069 -1.944 1.00 85.31 181 LYS A CA 1
ATOM 1493 C C . LYS A 1 181 ? 17.545 -9.239 -0.746 1.00 85.31 181 LYS A C 1
ATOM 1495 O O . LYS A 1 181 ? 17.029 -9.407 0.352 1.00 85.31 181 LYS A O 1
ATOM 1500 N N . TYR A 1 182 ? 18.519 -8.354 -0.957 1.00 88.00 182 TYR A N 1
ATOM 1501 C CA . TYR A 1 182 ? 19.032 -7.464 0.084 1.00 88.00 182 TYR A CA 1
ATOM 1502 C C . TYR A 1 182 ? 18.136 -6.234 0.231 1.00 88.00 182 TYR A C 1
ATOM 1504 O O . TYR A 1 182 ? 17.801 -5.834 1.343 1.00 88.00 182 TYR A O 1
ATOM 1512 N N . ALA A 1 183 ? 17.715 -5.666 -0.900 1.00 91.06 183 ALA A N 1
ATOM 1513 C CA . ALA A 1 183 ? 16.900 -4.461 -0.935 1.00 91.06 183 ALA A CA 1
ATOM 1514 C C . ALA A 1 183 ? 15.525 -4.659 -0.296 1.00 91.06 183 ALA A C 1
ATOM 1516 O O . ALA A 1 183 ? 15.107 -3.827 0.494 1.00 91.06 183 ALA A O 1
ATOM 1517 N N . ILE A 1 184 ? 14.850 -5.776 -0.569 1.00 91.12 184 ILE A N 1
ATOM 1518 C CA . ILE A 1 184 ? 13.536 -6.088 0.007 1.00 91.12 184 ILE A CA 1
ATOM 1519 C C . ILE A 1 184 ? 13.549 -6.069 1.536 1.00 91.12 184 ILE A C 1
ATOM 1521 O O . ILE A 1 184 ? 12.642 -5.513 2.151 1.00 91.12 184 ILE A O 1
ATOM 1525 N N . ASN A 1 185 ? 14.572 -6.664 2.152 1.00 88.94 185 ASN A N 1
ATOM 1526 C CA . ASN A 1 185 ? 14.670 -6.696 3.607 1.00 88.94 185 ASN A CA 1
ATOM 1527 C C . ASN A 1 185 ? 14.869 -5.281 4.167 1.00 88.94 185 ASN A C 1
ATOM 1529 O O . ASN A 1 185 ? 14.259 -4.910 5.167 1.00 88.94 185 ASN A O 1
ATOM 1533 N N . GLU A 1 186 ? 15.675 -4.471 3.476 1.00 92.62 186 GLU A N 1
ATOM 1534 C CA . GLU A 1 186 ? 15.877 -3.070 3.833 1.00 92.62 186 GLU A CA 1
ATOM 1535 C C . GLU A 1 186 ? 14.596 -2.241 3.670 1.00 92.62 186 GLU A C 1
ATOM 1537 O O . GLU A 1 186 ? 14.296 -1.434 4.543 1.00 92.62 186 GLU A O 1
ATOM 1542 N N . ILE A 1 187 ? 13.809 -2.478 2.614 1.00 93.94 187 ILE A N 1
ATOM 1543 C CA . ILE A 1 187 ? 12.512 -1.825 2.376 1.00 93.94 187 ILE A CA 1
ATOM 1544 C C . ILE A 1 187 ? 11.538 -2.152 3.508 1.00 93.94 187 ILE A C 1
ATOM 1546 O O . ILE A 1 187 ? 11.001 -1.245 4.137 1.00 93.94 187 ILE A O 1
ATOM 1550 N N . ILE A 1 188 ? 11.331 -3.439 3.803 1.00 92.62 188 ILE A N 1
ATOM 1551 C CA . ILE A 1 188 ? 10.395 -3.890 4.846 1.00 92.62 188 ILE A CA 1
ATOM 1552 C C . ILE A 1 188 ? 10.768 -3.286 6.202 1.00 92.62 188 ILE A C 1
ATOM 1554 O O . ILE A 1 188 ? 9.893 -2.807 6.925 1.00 92.62 188 ILE A O 1
ATOM 1558 N N . ARG A 1 189 ? 12.068 -3.269 6.524 1.00 92.38 189 ARG A N 1
ATOM 1559 C CA . ARG A 1 189 ? 12.585 -2.681 7.761 1.00 92.38 189 ARG A CA 1
ATOM 1560 C C . ARG A 1 189 ? 12.411 -1.163 7.798 1.00 92.38 189 ARG A C 1
ATOM 1562 O O . ARG A 1 189 ? 11.879 -0.647 8.775 1.00 92.38 189 ARG A O 1
ATOM 1569 N N . SER A 1 190 ? 12.855 -0.466 6.755 1.00 94.19 190 SER A N 1
ATOM 1570 C CA . SER A 1 190 ? 12.852 1.002 6.691 1.00 94.19 190 SER A CA 1
ATOM 1571 C C . SER A 1 190 ? 11.440 1.579 6.677 1.00 94.19 190 SER A C 1
ATOM 1573 O O . SER A 1 190 ? 11.208 2.630 7.260 1.00 94.19 190 SER A O 1
ATOM 1575 N N . LEU A 1 191 ? 10.495 0.877 6.048 1.00 94.31 191 LEU A N 1
ATOM 1576 C CA . LEU A 1 191 ? 9.102 1.311 5.919 1.00 94.31 191 LEU A CA 1
ATOM 1577 C C . LEU A 1 191 ? 8.180 0.683 6.974 1.00 94.31 191 LEU A C 1
ATOM 1579 O O . LEU A 1 191 ? 6.962 0.800 6.869 1.00 94.31 191 LEU A O 1
ATOM 1583 N N . LYS A 1 192 ? 8.737 -0.003 7.984 1.00 94.62 192 LYS A N 1
ATOM 1584 C CA . LYS A 1 192 ? 7.987 -0.628 9.087 1.00 94.62 192 LYS A CA 1
ATOM 1585 C C . LYS A 1 192 ? 6.800 -1.471 8.589 1.00 94.62 192 LYS A C 1
ATOM 1587 O O . LYS A 1 192 ? 5.682 -1.356 9.089 1.00 94.62 192 LYS A O 1
ATOM 1592 N N . SER A 1 193 ? 7.024 -2.318 7.582 1.00 92.19 193 SER A N 1
ATOM 1593 C CA . SER A 1 193 ? 5.979 -3.226 7.095 1.00 92.19 193 SER A CA 1
ATOM 1594 C C . SER A 1 193 ? 5.808 -4.403 8.054 1.00 92.19 193 SER A C 1
ATOM 1596 O O . SER A 1 193 ? 6.715 -5.227 8.196 1.00 92.19 193 SER A O 1
ATOM 1598 N N . GLN A 1 194 ? 4.664 -4.477 8.742 1.00 90.06 194 GLN A N 1
ATOM 1599 C CA . GLN A 1 194 ? 4.408 -5.507 9.766 1.00 90.06 194 GLN A CA 1
ATOM 1600 C C . GLN A 1 194 ? 3.093 -6.270 9.573 1.00 90.06 194 GLN A C 1
ATOM 1602 O O . GLN A 1 194 ? 2.885 -7.290 10.238 1.00 90.06 194 GLN A O 1
ATOM 1607 N N . ILE A 1 195 ? 2.202 -5.793 8.700 1.00 94.12 195 ILE A N 1
ATOM 1608 C CA . ILE A 1 195 ? 0.932 -6.451 8.383 1.00 94.12 195 ILE A CA 1
ATOM 1609 C C . ILE A 1 195 ? 0.821 -6.609 6.868 1.00 94.12 195 ILE A C 1
ATOM 1611 O O . ILE A 1 195 ? 1.119 -5.706 6.088 1.00 94.12 195 ILE A O 1
ATOM 1615 N N . THR A 1 196 ? 0.385 -7.790 6.453 1.00 95.12 196 THR A N 1
ATOM 1616 C CA . THR A 1 196 ? -0.023 -8.077 5.083 1.00 95.12 196 THR A CA 1
ATOM 1617 C C . THR A 1 196 ? -1.483 -8.485 5.114 1.00 95.12 196 THR A C 1
ATOM 1619 O O . THR A 1 196 ? -1.840 -9.384 5.873 1.00 95.12 196 THR A O 1
ATOM 1622 N N . VAL A 1 197 ? -2.293 -7.864 4.264 1.00 96.06 197 VAL A N 1
ATOM 1623 C CA . VAL A 1 197 ? -3.686 -8.245 4.031 1.00 96.06 197 VAL A CA 1
ATOM 1624 C C . VAL A 1 197 ? -3.779 -8.726 2.591 1.00 96.06 197 VAL A C 1
ATOM 1626 O O . VAL A 1 197 ? -3.635 -7.934 1.674 1.00 96.06 197 VAL A O 1
ATOM 1629 N N . VAL A 1 198 ? -3.931 -10.027 2.373 1.00 94.62 198 VAL A N 1
ATOM 1630 C CA . VAL A 1 198 ? -3.971 -10.580 1.013 1.00 94.62 198 VAL A CA 1
ATOM 1631 C C . VAL A 1 198 ? -5.397 -10.484 0.483 1.00 94.62 198 VAL A C 1
ATOM 1633 O O . VAL A 1 198 ? -6.309 -11.017 1.110 1.00 94.62 198 VAL A O 1
ATOM 1636 N N . ASP A 1 199 ? -5.570 -9.840 -0.667 1.00 94.31 199 ASP A N 1
ATOM 1637 C CA . ASP A 1 199 ? -6.823 -9.883 -1.416 1.00 94.31 199 ASP A CA 1
ATOM 1638 C C . ASP A 1 199 ? -6.932 -11.242 -2.110 1.00 94.31 199 ASP A C 1
ATOM 1640 O O . ASP A 1 199 ? -6.296 -11.485 -3.133 1.00 94.31 199 ASP A O 1
ATOM 1644 N N . GLY A 1 200 ? -7.660 -12.158 -1.474 1.00 90.94 200 GLY A N 1
ATOM 1645 C CA . GLY A 1 200 ? -7.806 -13.546 -1.902 1.00 90.94 200 GLY A CA 1
ATOM 1646 C C . GLY A 1 200 ? -9.066 -13.834 -2.711 1.00 90.94 200 GLY A C 1
ATOM 1647 O O . GLY A 1 200 ? -9.400 -15.008 -2.840 1.00 90.94 200 GLY A O 1
ATOM 1648 N N . GLU A 1 201 ? -9.774 -12.814 -3.205 1.00 89.94 201 GLU A N 1
ATOM 1649 C CA . GLU A 1 201 ? -11.024 -12.999 -3.954 1.00 89.94 201 GLU A CA 1
ATOM 1650 C C . GLU A 1 201 ? -10.802 -13.809 -5.238 1.00 89.94 201 GLU A C 1
ATOM 1652 O O . GLU A 1 201 ? -11.527 -14.758 -5.535 1.00 89.94 201 GLU A O 1
ATOM 1657 N N . TYR A 1 202 ? -9.733 -13.473 -5.959 1.00 88.25 202 TYR A N 1
ATOM 1658 C CA . TYR A 1 202 ? -9.300 -14.163 -7.163 1.00 88.25 202 TYR A CA 1
ATOM 1659 C C . TYR A 1 202 ? -7.854 -14.621 -7.006 1.00 88.25 202 TYR A C 1
ATOM 1661 O O . TYR A 1 202 ? -7.007 -13.918 -6.450 1.00 88.25 202 TYR A O 1
ATOM 1669 N N . PHE A 1 203 ? -7.551 -15.797 -7.549 1.00 81.75 203 PHE A N 1
ATOM 1670 C CA . PHE A 1 203 ? -6.214 -16.375 -7.522 1.00 81.75 203 PHE A CA 1
ATOM 1671 C C . PHE A 1 203 ? -5.663 -16.445 -8.942 1.00 81.75 203 PHE A C 1
ATOM 1673 O O . PHE A 1 203 ? -6.290 -17.040 -9.815 1.00 81.75 203 PHE A O 1
ATOM 1680 N N . LEU A 1 204 ? -4.479 -15.877 -9.185 1.00 73.81 204 LEU A N 1
ATOM 1681 C CA . LEU A 1 204 ? -3.804 -16.077 -10.469 1.00 73.81 204 LEU A CA 1
ATOM 1682 C C . LEU A 1 204 ? -3.120 -17.446 -10.465 1.00 73.81 204 LEU A C 1
ATOM 1684 O O . LEU A 1 204 ? -1.976 -17.587 -10.014 1.00 73.81 204 LEU A O 1
ATOM 1688 N N . ASP A 1 205 ? -3.851 -18.455 -10.928 1.00 71.31 205 ASP A N 1
ATOM 1689 C CA . ASP A 1 205 ? -3.461 -19.866 -10.931 1.00 71.31 205 ASP A CA 1
ATOM 1690 C C . ASP A 1 205 ? -2.813 -20.332 -12.249 1.00 71.31 205 ASP A C 1
ATOM 1692 O O . ASP A 1 205 ? -2.094 -21.332 -12.253 1.00 71.31 205 ASP A O 1
ATOM 1696 N N . ASN A 1 206 ? -2.958 -19.563 -13.334 1.00 59.69 206 ASN A N 1
ATOM 1697 C CA . ASN A 1 206 ? -2.380 -19.848 -14.647 1.00 59.69 206 ASN A CA 1
ATOM 1698 C C . ASN A 1 206 ? -1.285 -18.826 -15.033 1.00 59.69 206 ASN A C 1
ATOM 1700 O O . ASN A 1 206 ? -1.573 -17.682 -15.370 1.00 59.69 206 ASN A O 1
ATOM 1704 N N . ASN A 1 207 ? -0.014 -19.258 -14.989 1.00 57.47 207 ASN A N 1
ATOM 1705 C CA . ASN A 1 207 ? 1.195 -18.569 -15.492 1.00 57.47 207 ASN A CA 1
ATOM 1706 C C . ASN A 1 207 ? 1.361 -17.070 -15.142 1.00 57.47 207 ASN A C 1
ATOM 1708 O O . ASN A 1 207 ? 1.513 -16.226 -16.022 1.00 57.47 207 ASN A O 1
ATOM 1712 N N . GLY A 1 208 ? 1.445 -16.729 -13.851 1.00 56.47 208 GLY A N 1
ATOM 1713 C CA . GLY A 1 208 ? 1.979 -15.428 -13.428 1.00 56.47 208 GLY A CA 1
ATOM 1714 C C . GLY A 1 208 ? 3.508 -15.309 -13.628 1.00 56.47 208 GLY A C 1
ATOM 1715 O O . GLY A 1 208 ? 4.211 -16.325 -13.606 1.00 56.47 208 GLY A O 1
ATOM 1716 N N . PRO A 1 209 ? 4.067 -14.086 -13.734 1.00 56.22 209 PRO A N 1
ATOM 1717 C CA . PRO A 1 209 ? 3.405 -12.797 -13.539 1.00 56.22 209 PRO A CA 1
ATOM 1718 C C . PRO A 1 209 ? 2.895 -12.152 -14.843 1.00 56.22 209 PRO A C 1
ATOM 1720 O O . PRO A 1 209 ? 3.576 -12.174 -15.861 1.00 56.22 209 PRO A O 1
ATOM 1723 N N . VAL A 1 210 ? 1.728 -11.503 -14.764 1.00 58.81 210 VAL A N 1
ATOM 1724 C CA . VAL A 1 210 ? 1.320 -10.441 -15.699 1.00 58.81 210 VAL A CA 1
ATOM 1725 C C . VAL A 1 210 ? 1.850 -9.130 -15.110 1.00 58.81 210 VAL A C 1
ATOM 1727 O O . VAL A 1 210 ? 1.482 -8.786 -13.982 1.00 58.81 210 VAL A O 1
ATOM 1730 N N . THR A 1 211 ? 2.781 -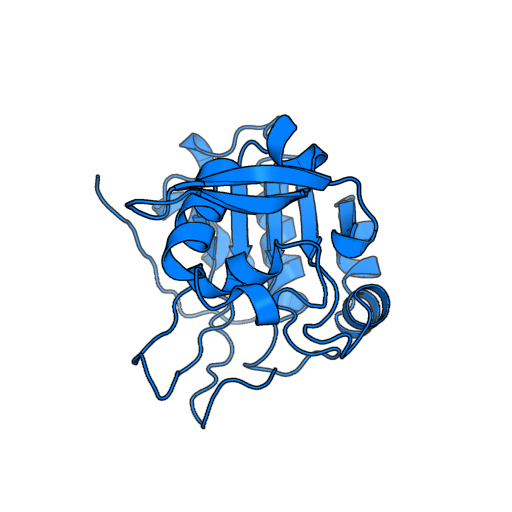8.481 -15.811 1.00 51.31 211 THR A N 1
ATOM 1731 C CA . THR A 1 211 ? 3.505 -7.255 -15.408 1.00 51.31 211 THR A CA 1
ATOM 1732 C C . THR A 1 211 ? 3.595 -6.284 -16.559 1.00 51.31 211 THR A C 1
ATOM 1734 O O . THR A 1 211 ? 3.777 -6.793 -17.689 1.00 51.31 211 THR A O 1
#

pLDDT: mean 90.59, std 12.28, range [41.75, 98.81]

Nearest PDB structures (foldseek):
  6jl4-assembly2_E  TM=4.651E-01  e=9.437E-03  Trypanosoma cruzi
  7c23-assembly1_B  TM=5.852E-01  e=1.275E+00  Croceicoccus marinus
  8zqa-assembly1_E  TM=2.453E-01  e=2.817E-01  Rhodothermus profundi
  8zqa-assembly1_H  TM=2.454E-01  e=4.109E-01  Rhodothermus profundi
  8zqa-assembly1_G  TM=2.624E-01  e=1.055E+00  Rhodothermus profundi

Secondary structure (DSSP, 8-state):
-----------TTTHHHHHHHHHHHTTGGGT--TT--EEEEE---SSS--TTTS--HHHHHHHHHHHHTT-S-EEEEE---GGG---HHHHHHHTTHHHHHHTTT-EEEEGGGS-EEEEEEE-SSSEEEEEEEHHHHHH-SEEEEEPPPEEETTTS--TTTGGGGGGSS-TTGGGGGGGHHHHHHHHHHHTTEEEE----SS-EEEEE---

Mean predicted aligned error: 4.74 Å

Radius of gyration: 16.38 Å; Cα contacts (8 Å, |Δi|>4): 391; chains: 1; bounding box: 53×35×38 Å

Solvent-accessible surface area (backbone atoms only — not comparable to full-atom values): 11776 Å² total; per-residue (Å²): 136,87,87,74,85,79,86,77,92,74,50,93,91,45,39,51,58,55,52,46,54,46,39,57,72,62,47,40,73,84,68,49,45,60,86,33,32,34,38,36,30,64,25,71,52,47,58,51,73,37,92,25,62,22,45,53,50,68,56,51,46,37,50,51,56,56,49,50,78,47,22,74,46,41,30,40,42,47,29,36,32,63,73,66,72,40,58,40,68,57,27,33,57,54,40,47,42,58,61,53,25,56,83,64,67,32,47,78,44,54,38,56,82,50,64,64,41,76,42,79,27,72,58,83,97,48,73,45,80,42,58,31,46,38,65,49,63,75,58,51,58,30,23,38,38,27,26,40,48,45,38,28,91,89,60,74,54,61,61,64,67,58,51,59,61,46,60,38,46,44,32,62,48,71,79,53,52,92,50,38,82,40,45,51,57,47,48,39,60,60,39,37,51,82,49,74,52,69,46,72,90,35,67,27,78,76,81,37,83,78,110

Foldseek 3Di:
DDDDADDDDDDLVCLLVVLLVGCVRRVVCVQFAAAAQEEEEWQLQDLADDFQQTFALSNVLSNLVNVVVGYLNAEYEFEAHAPNPDGVVSSCVRRVVVVSCVVSVYHYDHQLPADWDWDWFDQPVDIDTATAHPCLLVRHSEYEQEYEWEQEPPPRTPDSLVSLLRRRSDSNSVVVVVRSVRVSVVSCVSNVYDHYDYRHPGHHPPDDDPD

Sequence (211 aa):
MKYRAAIHHFDETNLRDKIRESLEFVDWKNKIFPDSNVWVKPNLTFPEYMPGVTTSPHFMAALLDVLKERTKHLTVFEADGGNNSYTMERAFEAHNLYEICESRGVRLVNLTREETKVVKVPGGWRSYRLPLNKEMLEQTDMTISVPVPKMHFVTRYTGAIKNHWGTVPDSMRLRNHFFFKYAINEIIRSLKSQITVVDGEYFLDNNGPVT